Protein AF-A0A960QQR6-F1 (afdb_monomer_lite)

pLDDT: mean 96.39, std 3.45, range [71.5, 98.75]

Secondary structure (DSSP, 8-state):
--HHHHHHHHHHHHTTTS-TTHHHHHHHHHHTS-SEEEEE-S-GGGHHHHHHHHHHTT-EEEE-TTSEEEEESSHHHHHHHHHHHT-SS--HHHHHHHTT--HHHHHHHHHH-GGGHHHHHHHHHTS---GGGGGG-GGGGGGT--S-SS--SSTT-HHHHHHHHHHHHHHHHTTTSGGGHHHHHHHHHHHHHHHT-

Radius of gyration: 16.52 Å; chains: 1; bounding box: 42×26×46 Å

Structure (mmCIF, N/CA/C/O backbone):
data_AF-A0A960QQR6-F1
#
_entry.id   AF-A0A960QQR6-F1
#
loop_
_atom_site.group_PDB
_atom_site.id
_atom_site.type_symbol
_atom_site.label_atom_id
_atom_site.label_alt_id
_atom_site.label_comp_id
_atom_site.label_asym_id
_atom_site.label_entity_id
_atom_site.label_seq_id
_atom_site.pdbx_PDB_ins_code
_atom_site.Cartn_x
_atom_site.Cartn_y
_atom_site.Cartn_z
_atom_site.occupancy
_atom_site.B_iso_or_equiv
_atom_site.auth_seq_id
_atom_site.auth_comp_id
_atom_site.auth_asym_id
_atom_site.auth_atom_id
_atom_site.pdbx_PDB_model_num
ATOM 1 N N . MET A 1 1 ? 15.912 -8.700 11.646 1.00 80.31 1 MET A N 1
ATOM 2 C CA . MET A 1 1 ? 15.949 -7.291 11.192 1.00 80.31 1 MET A CA 1
ATOM 3 C C . MET A 1 1 ? 14.832 -6.509 11.881 1.00 80.31 1 MET A C 1
ATOM 5 O O . MET A 1 1 ? 13.714 -7.013 11.951 1.00 80.31 1 MET A O 1
ATOM 9 N N . ASN A 1 2 ? 15.116 -5.335 12.452 1.00 95.31 2 ASN A N 1
ATOM 10 C CA . ASN A 1 2 ? 14.111 -4.545 13.173 1.00 95.31 2 ASN A CA 1
ATOM 11 C C . ASN A 1 2 ? 13.203 -3.794 12.181 1.00 95.31 2 ASN A C 1
ATOM 13 O O . ASN A 1 2 ? 13.632 -2.828 11.559 1.00 95.31 2 ASN A O 1
ATOM 17 N N . LYS A 1 3 ? 11.941 -4.228 12.056 1.00 97.75 3 LYS A N 1
ATOM 18 C CA . LYS A 1 3 ? 10.943 -3.674 11.118 1.00 97.75 3 LYS A CA 1
ATOM 19 C C . LYS A 1 3 ? 10.742 -2.159 11.269 1.00 97.75 3 LYS A C 1
ATOM 21 O O . LYS A 1 3 ? 10.621 -1.455 10.272 1.00 97.75 3 LYS A O 1
ATOM 26 N N . LEU A 1 4 ? 10.749 -1.647 12.501 1.00 98.19 4 LEU A N 1
ATOM 27 C CA . LEU A 1 4 ? 10.610 -0.214 12.757 1.00 98.19 4 LEU A CA 1
ATOM 28 C C . LEU A 1 4 ? 11.838 0.568 12.279 1.00 98.19 4 LEU A C 1
ATOM 30 O O . LEU A 1 4 ? 11.685 1.666 11.753 1.00 98.19 4 LEU A O 1
ATOM 34 N N . THR A 1 5 ? 13.043 0.017 12.445 1.00 98.31 5 THR A N 1
ATOM 35 C CA . THR A 1 5 ? 14.281 0.648 11.963 1.00 98.31 5 THR A CA 1
ATOM 36 C C . THR A 1 5 ? 14.261 0.812 10.446 1.00 98.31 5 THR A C 1
ATOM 38 O O . THR A 1 5 ? 14.513 1.912 9.964 1.00 98.31 5 THR A O 1
ATOM 41 N N . ILE A 1 6 ? 13.878 -0.240 9.713 1.00 98.00 6 ILE A N 1
ATOM 42 C CA . ILE A 1 6 ? 13.750 -0.201 8.246 1.00 98.00 6 ILE A CA 1
ATOM 43 C C . ILE A 1 6 ? 12.761 0.896 7.831 1.00 98.00 6 ILE A C 1
ATOM 45 O O . ILE A 1 6 ? 13.054 1.714 6.964 1.00 98.00 6 ILE A O 1
ATOM 49 N N . TYR A 1 7 ? 11.597 0.951 8.488 1.00 98.31 7 TYR A N 1
ATOM 50 C CA . TYR A 1 7 ? 10.559 1.924 8.152 1.00 98.31 7 TYR A CA 1
ATOM 51 C C . TYR A 1 7 ? 10.967 3.372 8.472 1.00 98.31 7 TYR A C 1
ATOM 53 O O . TYR A 1 7 ? 10.717 4.275 7.678 1.00 98.31 7 TYR A O 1
ATOM 61 N N . LYS A 1 8 ? 11.645 3.610 9.602 1.00 98.25 8 LYS A N 1
ATOM 62 C CA . LYS A 1 8 ? 12.205 4.931 9.935 1.00 98.25 8 LYS A CA 1
ATOM 63 C C . LYS A 1 8 ? 13.217 5.392 8.892 1.00 98.25 8 LYS A C 1
ATOM 65 O O . LYS A 1 8 ? 13.158 6.539 8.461 1.00 98.25 8 LYS A O 1
ATOM 70 N N . ASN A 1 9 ? 14.109 4.490 8.485 1.00 98.00 9 ASN A N 1
ATOM 71 C CA . ASN A 1 9 ? 15.104 4.758 7.457 1.00 98.00 9 ASN A CA 1
ATOM 72 C C . ASN A 1 9 ? 14.419 5.113 6.120 1.00 98.00 9 ASN A C 1
ATOM 74 O O . ASN A 1 9 ? 14.706 6.178 5.573 1.00 98.00 9 ASN A O 1
ATOM 78 N N . TYR A 1 10 ? 13.414 4.335 5.690 1.00 97.75 10 TYR A N 1
ATOM 79 C CA . TYR A 1 10 ? 12.578 4.659 4.525 1.00 97.75 10 TYR A CA 1
ATOM 80 C C . TYR A 1 10 ? 11.972 6.066 4.610 1.00 97.75 10 TYR A C 1
ATOM 82 O O . TYR A 1 10 ? 12.116 6.849 3.677 1.00 97.75 10 TYR A O 1
ATOM 90 N N . ILE A 1 11 ? 11.333 6.424 5.728 1.00 97.50 11 ILE A N 1
ATOM 91 C CA . ILE A 1 11 ? 10.721 7.752 5.868 1.00 97.50 11 ILE A CA 1
ATOM 92 C C . ILE A 1 11 ? 11.767 8.864 5.774 1.00 97.50 11 ILE A C 1
ATOM 94 O O . ILE A 1 11 ? 11.527 9.856 5.090 1.00 97.50 11 ILE A O 1
ATOM 98 N N . SER A 1 12 ? 12.929 8.687 6.407 1.00 96.88 12 SER A N 1
ATOM 99 C CA . SER A 1 12 ? 13.995 9.693 6.396 1.00 96.88 12 SER A CA 1
ATOM 100 C C . SER A 1 12 ? 14.677 9.869 5.038 1.00 96.88 12 SER A C 1
ATOM 102 O O . SER A 1 12 ? 15.034 10.991 4.697 1.00 96.88 12 SER A O 1
ATOM 104 N N . GLN A 1 13 ? 14.854 8.789 4.270 1.00 95.00 13 GLN A N 1
ATOM 105 C CA . GLN A 1 13 ? 15.614 8.821 3.017 1.00 95.00 13 GLN A CA 1
ATOM 106 C C . GLN A 1 13 ? 14.725 8.933 1.779 1.00 95.00 13 GLN A C 1
ATOM 108 O O . GLN A 1 13 ? 15.089 9.602 0.822 1.00 95.00 13 GLN A O 1
ATOM 113 N N . LEU A 1 14 ? 13.566 8.271 1.779 1.00 94.75 14 LEU A N 1
ATOM 114 C CA . LEU A 1 14 ? 12.728 8.076 0.591 1.00 94.75 14 LEU A CA 1
ATOM 115 C C . LEU A 1 14 ? 11.342 8.711 0.691 1.00 94.75 14 LEU A C 1
ATOM 117 O O . LEU A 1 14 ? 10.703 8.922 -0.340 1.00 94.75 14 LEU A O 1
ATOM 121 N N . GLY A 1 15 ? 10.869 9.047 1.896 1.00 91.25 15 GLY A N 1
ATOM 122 C CA . GLY A 1 15 ? 9.497 9.519 2.117 1.00 91.25 15 GLY A CA 1
ATOM 123 C C . GLY A 1 15 ? 9.104 10.736 1.269 1.00 91.25 15 GLY A C 1
ATOM 124 O O . GLY A 1 15 ? 7.958 10.850 0.838 1.00 91.25 15 GLY A O 1
ATOM 125 N N . LEU A 1 16 ? 10.056 11.624 0.960 1.00 92.00 16 LEU A N 1
ATOM 126 C CA . LEU A 1 16 ? 9.811 12.794 0.107 1.00 92.00 16 LEU A CA 1
ATOM 127 C C . LEU A 1 16 ? 9.767 12.452 -1.392 1.00 92.00 16 LEU A C 1
ATOM 129 O O . LEU A 1 16 ? 9.053 13.120 -2.146 1.00 92.00 16 LEU A O 1
ATOM 133 N N . HIS A 1 17 ? 10.452 11.390 -1.813 1.00 92.88 17 HIS A N 1
ATOM 134 C CA . HIS A 1 17 ? 10.575 10.961 -3.211 1.00 92.88 17 HIS A CA 1
ATOM 135 C C . HIS A 1 17 ? 9.409 10.075 -3.679 1.00 92.88 17 HIS A C 1
ATOM 137 O O . HIS A 1 17 ? 9.147 9.963 -4.881 1.00 92.88 17 HIS A O 1
ATOM 143 N N . MET A 1 18 ? 8.673 9.499 -2.728 1.00 95.56 18 MET A N 1
ATOM 144 C CA . MET A 1 18 ? 7.527 8.622 -2.959 1.00 95.56 18 MET A CA 1
ATOM 145 C C . MET A 1 18 ? 6.188 9.352 -2.760 1.00 95.56 18 MET A C 1
ATOM 147 O O . MET A 1 18 ? 6.108 10.328 -2.002 1.00 95.56 18 MET A O 1
ATOM 151 N N . PRO A 1 19 ? 5.099 8.924 -3.427 1.00 96.31 19 PRO A N 1
ATOM 152 C CA . PRO A 1 19 ? 3.756 9.364 -3.067 1.00 96.31 19 PRO A CA 1
ATOM 153 C C . PRO A 1 19 ? 3.429 8.915 -1.638 1.00 96.31 19 PRO A C 1
ATOM 155 O O . PRO A 1 19 ? 3.852 7.844 -1.210 1.00 96.31 19 PRO A O 1
ATOM 158 N N . LEU A 1 20 ? 2.638 9.704 -0.904 1.00 96.94 20 LEU A N 1
ATOM 159 C CA . LEU A 1 20 ? 2.292 9.386 0.490 1.00 96.94 20 LEU A CA 1
ATOM 160 C C . LEU A 1 20 ? 1.629 8.010 0.630 1.00 96.94 20 LEU A C 1
ATOM 162 O O . LEU A 1 20 ? 1.866 7.308 1.610 1.00 96.94 20 LEU A O 1
ATOM 166 N N . SER A 1 21 ? 0.844 7.596 -0.367 1.00 96.88 21 SER A N 1
ATOM 167 C CA . SER A 1 21 ? 0.212 6.276 -0.398 1.00 96.88 21 SER A CA 1
ATOM 168 C C . SER A 1 21 ? 1.212 5.114 -0.360 1.00 96.88 21 SER A C 1
ATOM 170 O O . SER A 1 21 ? 0.902 4.073 0.218 1.00 96.88 21 SER A O 1
ATOM 172 N N . ALA A 1 22 ? 2.436 5.303 -0.871 1.00 97.44 22 ALA A N 1
ATOM 173 C CA . ALA A 1 22 ? 3.481 4.282 -0.840 1.00 97.44 22 ALA A CA 1
ATOM 174 C C . ALA A 1 22 ? 3.922 3.923 0.585 1.00 97.44 22 ALA A C 1
ATOM 176 O O . ALA A 1 22 ? 4.426 2.824 0.802 1.00 97.44 22 ALA A O 1
ATOM 177 N N . ASN A 1 23 ? 3.704 4.803 1.570 1.00 97.69 23 ASN A N 1
ATOM 178 C CA . ASN A 1 23 ? 4.028 4.515 2.968 1.00 97.69 23 ASN A CA 1
ATOM 179 C C . ASN A 1 23 ? 3.308 3.254 3.458 1.00 97.69 23 ASN A C 1
ATOM 181 O O . ASN A 1 23 ? 3.893 2.448 4.182 1.00 97.69 23 ASN A O 1
ATOM 185 N N . ILE A 1 24 ? 2.064 3.061 3.012 1.00 98.06 24 ILE A N 1
ATOM 186 C CA . ILE A 1 24 ? 1.238 1.910 3.373 1.00 98.06 24 ILE A CA 1
ATOM 187 C C . ILE A 1 24 ? 1.766 0.652 2.680 1.00 98.06 24 ILE A C 1
ATOM 189 O O . ILE A 1 24 ? 1.934 -0.388 3.311 1.00 98.06 24 ILE A O 1
ATOM 193 N N . ASP A 1 25 ? 2.075 0.737 1.388 1.00 98.00 25 ASP A N 1
ATOM 194 C CA . ASP A 1 25 ? 2.646 -0.380 0.635 1.00 98.00 25 ASP A CA 1
ATOM 195 C C . ASP A 1 25 ? 3.980 -0.854 1.236 1.00 98.00 25 ASP A C 1
ATOM 197 O O . ASP A 1 25 ? 4.171 -2.049 1.479 1.00 98.00 25 ASP A O 1
ATOM 201 N N . ILE A 1 26 ? 4.870 0.090 1.555 1.00 98.25 26 ILE A N 1
ATOM 202 C CA . ILE A 1 26 ? 6.191 -0.173 2.130 1.00 98.25 26 ILE A CA 1
ATOM 203 C C . ILE A 1 26 ? 6.082 -0.778 3.526 1.00 98.25 26 ILE A C 1
ATOM 205 O O . ILE A 1 26 ? 6.712 -1.806 3.790 1.00 98.25 26 ILE A O 1
ATOM 209 N N . ILE A 1 27 ? 5.282 -0.192 4.427 1.00 98.50 27 ILE A N 1
ATOM 210 C CA . ILE A 1 27 ? 5.161 -0.732 5.784 1.00 98.50 27 ILE A CA 1
ATOM 211 C C . ILE A 1 27 ? 4.557 -2.138 5.749 1.00 98.50 27 ILE A C 1
ATOM 213 O O . ILE A 1 27 ? 5.091 -3.039 6.391 1.00 98.50 27 ILE A O 1
ATOM 217 N N . LEU A 1 28 ? 3.529 -2.386 4.930 1.00 98.56 28 LEU A N 1
ATOM 218 C CA . LEU A 1 28 ? 2.946 -3.721 4.787 1.00 98.56 28 LEU A CA 1
ATOM 219 C C . LEU A 1 28 ? 3.957 -4.733 4.221 1.00 98.56 28 LEU A C 1
ATOM 221 O O . LEU A 1 28 ? 4.016 -5.867 4.705 1.00 98.56 28 LEU A O 1
ATOM 225 N N . MET A 1 29 ? 4.805 -4.336 3.265 1.00 98.25 29 MET A N 1
ATOM 226 C CA . MET A 1 29 ? 5.883 -5.188 2.748 1.00 98.25 29 MET A CA 1
ATOM 227 C C . MET A 1 29 ? 6.932 -5.513 3.825 1.00 98.25 29 MET A C 1
ATOM 229 O O . MET A 1 29 ? 7.294 -6.682 4.020 1.00 98.25 29 MET A O 1
ATOM 233 N N . ILE A 1 30 ? 7.379 -4.506 4.584 1.00 98.38 30 ILE A N 1
ATOM 234 C CA . ILE A 1 30 ? 8.318 -4.662 5.708 1.00 98.38 30 ILE A CA 1
ATOM 235 C C . ILE A 1 30 ? 7.743 -5.608 6.769 1.00 98.38 30 ILE A C 1
ATOM 237 O O . ILE A 1 30 ? 8.454 -6.472 7.296 1.00 98.38 30 ILE A O 1
ATOM 241 N N . LEU A 1 31 ? 6.443 -5.491 7.062 1.00 98.25 31 LEU A N 1
ATOM 242 C CA . LEU A 1 31 ? 5.755 -6.363 8.009 1.00 98.25 31 LEU A CA 1
ATOM 243 C C . LEU A 1 31 ? 5.599 -7.804 7.503 1.00 98.25 31 LEU A C 1
ATOM 245 O O . LEU A 1 31 ? 5.399 -8.687 8.339 1.00 98.25 31 LEU A O 1
ATOM 249 N N . GLY A 1 32 ? 5.766 -8.052 6.200 1.00 97.69 32 GLY A N 1
ATOM 250 C CA . GLY A 1 32 ? 5.534 -9.353 5.565 1.00 97.69 32 GLY A CA 1
ATOM 251 C C . GLY A 1 32 ? 4.062 -9.609 5.235 1.00 97.69 32 GLY A C 1
ATOM 252 O O . GLY A 1 32 ? 3.682 -10.748 5.002 1.00 97.69 32 GLY A O 1
ATOM 253 N N . LEU A 1 33 ? 3.240 -8.557 5.234 1.00 98.06 33 LEU A N 1
ATOM 254 C CA . LEU A 1 33 ? 1.817 -8.602 4.888 1.00 98.06 33 LEU A CA 1
ATOM 255 C C . LEU A 1 33 ? 1.585 -8.405 3.386 1.00 98.06 33 LEU A C 1
ATOM 257 O O . LEU A 1 33 ? 0.521 -8.749 2.883 1.00 98.06 33 LEU A O 1
ATOM 261 N N . LYS A 1 34 ? 2.588 -7.875 2.676 1.00 97.50 34 LYS A N 1
ATOM 262 C CA . LYS A 1 34 ? 2.654 -7.849 1.213 1.00 97.50 34 LYS A CA 1
ATOM 263 C C . LYS A 1 34 ? 3.977 -8.438 0.729 1.00 97.50 34 LYS A C 1
ATOM 265 O O . LYS A 1 34 ? 5.017 -8.169 1.334 1.00 97.50 34 LYS A O 1
ATOM 270 N N . PRO A 1 35 ? 3.969 -9.225 -0.354 1.00 97.94 35 PRO A N 1
ATOM 271 C CA . PRO A 1 35 ? 5.187 -9.778 -0.930 1.00 97.94 35 PRO A CA 1
ATOM 272 C C . PRO A 1 35 ? 5.933 -8.758 -1.808 1.00 97.94 35 PRO A C 1
ATOM 274 O O . PRO A 1 35 ? 7.148 -8.886 -1.978 1.00 97.94 35 PRO A O 1
ATOM 277 N N . ALA A 1 36 ? 5.222 -7.756 -2.337 1.00 98.31 36 ALA A N 1
ATOM 278 C CA . ALA A 1 36 ? 5.760 -6.753 -3.241 1.00 98.31 36 ALA A CA 1
ATOM 279 C C . ALA A 1 36 ? 4.948 -5.449 -3.236 1.00 98.31 36 ALA A C 1
ATOM 281 O O . ALA A 1 36 ? 3.816 -5.398 -2.743 1.00 98.31 36 ALA A O 1
ATOM 282 N N . ILE A 1 37 ? 5.531 -4.409 -3.829 1.00 97.69 37 ILE A N 1
ATOM 283 C CA . ILE A 1 37 ? 4.898 -3.116 -4.086 1.00 97.69 37 ILE A CA 1
ATOM 284 C C . ILE A 1 37 ? 4.993 -2.779 -5.574 1.00 97.69 37 ILE A C 1
ATOM 286 O O . ILE A 1 37 ? 5.969 -3.127 -6.240 1.00 97.69 37 ILE A O 1
ATOM 290 N N . ARG A 1 38 ? 4.009 -2.016 -6.042 1.00 97.75 38 ARG A N 1
ATOM 291 C CA . ARG A 1 38 ? 4.044 -1.274 -7.299 1.00 97.75 38 ARG A CA 1
ATOM 292 C C . ARG A 1 38 ? 3.646 0.159 -6.984 1.00 97.75 38 ARG A C 1
ATOM 294 O O . ARG A 1 38 ? 2.577 0.376 -6.419 1.00 97.75 38 ARG A O 1
ATOM 301 N N . SER A 1 39 ? 4.490 1.133 -7.303 1.00 97.06 39 SER A N 1
ATOM 302 C CA . SER A 1 39 ? 4.196 2.538 -7.005 1.00 97.06 39 SER A CA 1
ATOM 303 C C . SER A 1 39 ? 4.822 3.460 -8.034 1.00 97.06 39 SER A C 1
ATOM 305 O O . SER A 1 39 ? 5.924 3.199 -8.501 1.00 97.06 39 SER A O 1
ATOM 307 N N . LYS A 1 40 ? 4.137 4.547 -8.384 1.00 95.62 40 LYS A N 1
ATOM 308 C CA . LYS A 1 40 ? 4.690 5.565 -9.277 1.00 95.62 40 LYS A CA 1
ATOM 309 C C . LYS A 1 40 ? 5.568 6.520 -8.479 1.00 95.62 40 LYS A C 1
ATOM 311 O O . LYS A 1 40 ? 5.108 7.061 -7.474 1.00 95.62 40 LYS A O 1
ATOM 316 N N . ILE A 1 41 ? 6.804 6.747 -8.911 1.00 94.62 41 ILE A N 1
ATOM 317 C CA . ILE A 1 41 ? 7.704 7.686 -8.227 1.00 94.62 41 ILE A CA 1
ATOM 318 C C . ILE A 1 41 ? 7.484 9.111 -8.723 1.00 94.62 41 ILE A C 1
ATOM 320 O O . ILE A 1 41 ? 7.060 9.326 -9.857 1.00 94.62 41 ILE A O 1
ATOM 324 N N . LYS A 1 42 ? 7.745 10.106 -7.866 1.00 93.38 42 LYS A N 1
ATOM 325 C CA . LYS A 1 42 ? 7.484 11.514 -8.210 1.00 93.38 42 LYS A CA 1
ATOM 326 C C . LYS A 1 42 ? 8.420 12.040 -9.296 1.00 93.38 42 LYS A C 1
ATOM 328 O O . LYS A 1 42 ? 8.003 12.855 -10.110 1.00 93.38 42 LYS A O 1
ATOM 333 N N . GLN A 1 43 ? 9.682 11.612 -9.265 1.00 94.25 43 GLN A N 1
ATOM 334 C CA . GLN A 1 43 ? 10.715 12.016 -10.217 1.00 94.25 43 GLN A CA 1
ATOM 335 C C . GLN A 1 43 ? 11.600 10.800 -10.533 1.00 94.25 43 GLN A C 1
ATOM 337 O O . GLN A 1 43 ? 12.088 10.180 -9.583 1.00 94.25 43 GLN A O 1
ATOM 342 N N . PRO A 1 44 ? 11.822 10.471 -11.819 1.00 93.44 44 PRO A N 1
ATOM 343 C CA . PRO A 1 44 ? 12.639 9.330 -12.246 1.00 93.44 44 PRO A CA 1
ATOM 344 C C . PRO A 1 44 ? 14.047 9.302 -11.641 1.00 93.44 44 PRO A C 1
ATOM 346 O O . PRO A 1 44 ? 14.521 8.248 -11.220 1.00 93.44 44 PRO A O 1
ATOM 349 N N . ASP A 1 45 ? 14.679 10.471 -11.511 1.00 93.94 45 ASP A N 1
ATOM 350 C CA . ASP A 1 45 ? 16.048 10.618 -10.995 1.00 93.94 45 ASP A CA 1
ATOM 351 C C . ASP A 1 45 ? 16.203 10.131 -9.546 1.00 93.94 45 ASP A C 1
ATOM 353 O O . ASP A 1 45 ? 17.296 9.761 -9.114 1.00 93.94 45 ASP A O 1
ATOM 357 N N . ASN A 1 46 ? 15.098 10.035 -8.799 1.00 93.44 46 ASN A N 1
ATOM 358 C CA . ASN A 1 46 ? 15.115 9.520 -7.434 1.00 93.44 46 ASN A CA 1
ATOM 359 C C . ASN A 1 46 ? 15.263 7.991 -7.360 1.00 93.44 46 ASN A C 1
ATOM 361 O O . ASN A 1 46 ? 15.438 7.447 -6.267 1.00 93.44 46 ASN A O 1
ATOM 365 N N . PHE A 1 47 ? 15.206 7.277 -8.492 1.00 96.12 47 PHE A N 1
ATOM 366 C CA . PHE A 1 47 ? 15.294 5.817 -8.503 1.00 96.12 47 PHE A CA 1
ATOM 367 C C . PHE A 1 47 ? 16.607 5.293 -7.917 1.00 96.12 47 PHE A C 1
ATOM 369 O O . PHE A 1 47 ? 16.593 4.258 -7.253 1.00 96.12 47 PHE A O 1
ATOM 376 N N . LYS A 1 48 ? 17.721 6.021 -8.073 1.00 96.31 48 LYS A N 1
ATOM 377 C CA . LYS A 1 48 ? 19.000 5.627 -7.467 1.00 96.31 48 LYS A CA 1
ATOM 378 C C . LYS A 1 48 ? 18.879 5.468 -5.946 1.00 96.31 48 LYS A C 1
ATOM 380 O O . LYS A 1 48 ? 19.291 4.442 -5.421 1.00 96.31 48 LYS A O 1
ATOM 385 N N . PHE A 1 49 ? 18.252 6.423 -5.255 1.00 95.94 49 PHE A N 1
ATOM 386 C CA . PHE A 1 49 ? 18.058 6.349 -3.800 1.00 95.94 49 PHE A CA 1
ATOM 387 C C . PHE A 1 49 ? 17.188 5.155 -3.402 1.00 95.94 49 PHE A C 1
ATOM 389 O O . PHE A 1 49 ? 17.477 4.461 -2.432 1.00 95.94 49 PHE A O 1
ATOM 396 N N . ILE A 1 50 ? 16.136 4.884 -4.178 1.00 96.19 50 ILE A N 1
ATOM 397 C CA . ILE A 1 50 ? 15.245 3.742 -3.947 1.00 96.19 50 ILE A CA 1
ATOM 398 C C . ILE A 1 50 ? 16.005 2.430 -4.134 1.00 96.19 50 ILE A C 1
ATOM 400 O O . ILE A 1 50 ? 15.839 1.507 -3.338 1.00 96.19 50 ILE A O 1
ATOM 404 N N . LYS A 1 51 ? 16.845 2.343 -5.169 1.00 97.56 51 LYS A N 1
ATOM 405 C CA . LYS A 1 51 ? 17.672 1.171 -5.434 1.00 97.56 51 LYS A CA 1
ATOM 406 C C . LYS A 1 51 ? 18.685 0.938 -4.312 1.00 97.56 51 LYS A C 1
ATOM 408 O O . LYS A 1 51 ? 18.725 -0.170 -3.791 1.00 97.56 51 LYS A O 1
ATOM 413 N N . ASP A 1 52 ? 19.420 1.972 -3.908 1.00 97.56 52 ASP A N 1
ATOM 414 C CA . ASP A 1 52 ? 20.413 1.893 -2.829 1.00 97.56 52 ASP A CA 1
ATOM 415 C C . ASP A 1 52 ? 19.759 1.432 -1.511 1.00 97.56 52 ASP A C 1
ATOM 417 O O . ASP A 1 52 ? 20.256 0.523 -0.848 1.00 97.56 52 ASP A O 1
ATOM 421 N N . TRP A 1 53 ? 18.583 1.979 -1.179 1.00 97.69 53 TRP A N 1
ATOM 422 C CA . TRP A 1 53 ? 17.791 1.544 -0.024 1.00 97.69 53 TRP A CA 1
ATOM 423 C C . TRP A 1 53 ? 17.340 0.082 -0.136 1.00 97.69 53 TRP A C 1
ATOM 425 O O . TRP A 1 53 ? 17.375 -0.667 0.839 1.00 97.69 53 TRP A O 1
ATOM 435 N N . CYS A 1 54 ? 16.907 -0.352 -1.323 1.00 97.81 54 CYS A N 1
ATOM 436 C CA . CYS A 1 54 ? 16.532 -1.747 -1.539 1.00 97.81 54 CYS A CA 1
ATOM 437 C C . CYS A 1 54 ? 17.731 -2.679 -1.337 1.00 97.81 54 CYS A C 1
ATOM 439 O O . CYS A 1 54 ? 17.589 -3.680 -0.639 1.00 97.81 54 CYS A O 1
ATOM 441 N N . ASP A 1 55 ? 18.897 -2.332 -1.883 1.00 97.75 55 ASP A N 1
ATOM 442 C CA . ASP A 1 55 ? 20.123 -3.118 -1.741 1.00 97.75 55 ASP A CA 1
ATOM 443 C C . ASP A 1 55 ? 20.539 -3.228 -0.256 1.00 97.75 55 ASP A C 1
ATOM 445 O O . ASP A 1 55 ? 20.804 -4.335 0.221 1.00 97.75 55 ASP A O 1
ATOM 449 N N . GLU A 1 56 ? 20.498 -2.121 0.505 1.00 97.56 56 GLU A N 1
ATOM 450 C CA . GLU A 1 56 ? 20.793 -2.086 1.953 1.00 97.56 56 GLU A CA 1
ATOM 451 C C . GLU A 1 56 ? 19.918 -3.070 2.748 1.00 97.56 56 GLU A C 1
ATOM 453 O O . GLU A 1 56 ? 20.396 -3.784 3.633 1.00 97.56 56 GLU A O 1
ATOM 458 N N . TRP A 1 57 ? 18.628 -3.148 2.411 1.00 97.31 57 TRP A N 1
ATOM 459 C CA . TRP A 1 57 ? 17.648 -3.968 3.127 1.00 97.31 57 TRP A CA 1
ATOM 460 C C . TRP A 1 57 ? 17.348 -5.313 2.453 1.00 97.31 57 TRP A C 1
ATOM 462 O O . TRP A 1 57 ? 16.404 -6.004 2.850 1.00 97.31 57 TRP A O 1
ATOM 472 N N . SER A 1 58 ? 18.175 -5.722 1.482 1.00 96.69 58 SER A N 1
ATOM 473 C CA . SER A 1 58 ? 18.049 -6.991 0.748 1.00 96.69 58 SER A CA 1
ATOM 474 C C . SER A 1 58 ? 16.697 -7.166 0.037 1.00 96.69 58 SER A C 1
ATOM 476 O O . SER A 1 58 ? 16.131 -8.261 -0.013 1.00 96.69 58 SER A O 1
ATOM 478 N N . PHE A 1 59 ? 16.164 -6.078 -0.512 1.00 98.00 59 PHE A N 1
ATOM 479 C CA . PHE A 1 59 ? 15.054 -6.087 -1.456 1.00 98.00 59 PHE A CA 1
ATOM 480 C C . PHE A 1 59 ? 15.576 -6.027 -2.893 1.00 98.00 59 PHE A C 1
ATOM 482 O O . PHE A 1 59 ? 16.653 -5.514 -3.173 1.00 98.00 59 PHE A O 1
ATOM 489 N N . SER A 1 60 ? 14.788 -6.539 -3.830 1.00 98.44 60 SER A N 1
ATOM 490 C CA . SER A 1 60 ? 15.015 -6.362 -5.263 1.00 98.44 60 SER A CA 1
ATOM 491 C C . SER A 1 60 ? 14.111 -5.257 -5.781 1.00 98.44 60 SER A C 1
ATOM 493 O O . SER A 1 60 ? 12.941 -5.203 -5.396 1.00 98.44 60 SER A O 1
ATOM 495 N N . SER A 1 61 ? 14.630 -4.412 -6.670 1.00 98.38 61 SER A N 1
ATOM 496 C CA . SER A 1 61 ? 13.870 -3.317 -7.267 1.00 98.38 61 SER A CA 1
ATOM 497 C C . SER A 1 61 ? 14.101 -3.168 -8.768 1.00 98.38 61 SER A C 1
ATOM 499 O O . SER A 1 61 ? 15.134 -3.568 -9.305 1.00 98.38 61 SER A O 1
ATOM 501 N N . TYR A 1 62 ? 13.109 -2.597 -9.446 1.00 98.38 62 TYR A N 1
ATOM 502 C CA . TYR A 1 62 ? 13.151 -2.222 -10.857 1.00 98.38 62 TYR A CA 1
ATOM 503 C C . TYR A 1 62 ? 12.281 -0.986 -11.081 1.00 98.38 62 TYR A C 1
ATOM 505 O O . TYR A 1 62 ? 11.281 -0.818 -10.385 1.00 98.38 62 TYR A O 1
ATOM 513 N N . MET A 1 63 ? 12.644 -0.154 -12.055 1.00 97.94 63 MET A N 1
ATOM 514 C CA . MET A 1 63 ? 11.816 0.945 -12.543 1.00 97.94 63 MET A CA 1
ATOM 515 C C . MET A 1 63 ? 11.541 0.743 -14.029 1.00 97.94 63 MET A C 1
ATOM 517 O O . MET A 1 63 ? 12.475 0.509 -14.796 1.00 97.94 63 MET A O 1
ATOM 521 N N . ASP A 1 64 ? 10.274 0.841 -14.426 1.00 96.81 64 ASP A N 1
ATOM 522 C CA . ASP A 1 64 ? 9.896 0.805 -15.836 1.00 96.81 64 ASP A CA 1
ATOM 523 C C . ASP A 1 64 ? 10.000 2.181 -16.513 1.00 96.81 64 ASP A C 1
ATOM 525 O O . ASP A 1 64 ? 10.311 3.207 -15.903 1.00 96.81 64 ASP A O 1
ATOM 529 N N . LYS A 1 65 ? 9.727 2.198 -17.819 1.00 95.81 65 LYS A N 1
ATOM 530 C CA . LYS A 1 65 ? 9.747 3.411 -18.647 1.00 95.81 65 LYS A CA 1
ATOM 531 C C . LYS A 1 65 ? 8.707 4.463 -18.231 1.00 95.81 65 LYS A C 1
ATOM 533 O O . LYS A 1 65 ? 8.885 5.635 -18.543 1.00 95.81 65 LYS A O 1
ATOM 538 N N . ASP A 1 66 ? 7.650 4.056 -17.529 1.00 95.50 66 ASP A N 1
ATOM 539 C CA . ASP A 1 66 ? 6.535 4.908 -17.103 1.00 95.50 66 ASP A CA 1
ATOM 540 C C . ASP A 1 66 ? 6.714 5.395 -15.650 1.00 95.50 66 ASP A C 1
ATOM 542 O O . ASP A 1 66 ? 5.814 5.999 -15.052 1.00 95.50 66 ASP A O 1
ATOM 546 N N . SER A 1 67 ? 7.922 5.196 -15.102 1.00 96.31 67 SER A N 1
ATOM 547 C CA . SER A 1 67 ? 8.333 5.588 -13.750 1.00 96.31 67 SER A CA 1
ATOM 548 C C . SER A 1 67 ? 7.553 4.881 -12.640 1.00 96.31 67 SER A C 1
ATOM 550 O O . SER A 1 67 ? 7.403 5.417 -11.536 1.00 96.31 67 SER A O 1
ATOM 552 N N . TYR A 1 68 ? 7.052 3.673 -12.903 1.00 97.44 68 TYR A N 1
ATOM 553 C CA . TYR A 1 68 ? 6.625 2.782 -11.834 1.00 97.44 68 TYR A CA 1
ATOM 554 C C . TYR A 1 68 ? 7.823 2.012 -11.309 1.00 97.44 68 TYR A C 1
ATOM 556 O O . TYR A 1 68 ? 8.602 1.434 -12.066 1.00 97.44 68 TYR A O 1
ATOM 564 N N . ILE A 1 69 ? 7.947 1.988 -9.987 1.00 97.94 69 ILE A N 1
ATOM 565 C CA . ILE A 1 69 ? 8.852 1.090 -9.294 1.00 97.94 69 ILE A CA 1
ATOM 566 C C . ILE A 1 69 ? 8.128 -0.179 -8.874 1.00 97.94 69 ILE A C 1
ATOM 568 O O . ILE A 1 69 ? 6.970 -0.159 -8.443 1.00 97.94 69 ILE A 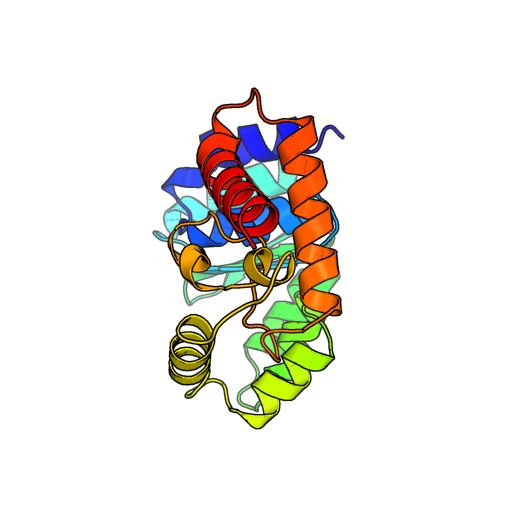O 1
ATOM 572 N N . TYR A 1 70 ? 8.877 -1.267 -8.921 1.00 98.50 70 TYR A N 1
ATOM 573 C CA . TYR A 1 70 ? 8.503 -2.576 -8.425 1.00 98.50 70 TYR A CA 1
ATOM 574 C C . TYR A 1 70 ? 9.535 -2.948 -7.375 1.00 98.50 70 TYR A C 1
ATOM 576 O O . TYR A 1 70 ? 10.729 -2.923 -7.669 1.00 98.50 70 TYR A O 1
ATOM 584 N N . VAL A 1 71 ? 9.099 -3.270 -6.159 1.00 98.50 71 VAL A N 1
ATOM 585 C CA . VAL A 1 71 ? 9.997 -3.731 -5.089 1.00 98.50 71 VAL A CA 1
ATOM 586 C C . VAL A 1 71 ? 9.444 -5.014 -4.503 1.00 98.50 71 VAL A C 1
ATOM 588 O O . VAL A 1 71 ? 8.247 -5.106 -4.239 1.00 98.50 71 VAL A O 1
ATOM 591 N N . ALA A 1 72 ? 10.303 -6.007 -4.301 1.00 98.44 72 ALA A N 1
ATOM 592 C CA . ALA A 1 72 ? 9.937 -7.276 -3.688 1.00 98.44 72 ALA A CA 1
ATOM 593 C C . ALA A 1 72 ? 11.112 -7.881 -2.914 1.00 98.44 72 ALA A C 1
ATOM 595 O O . ALA A 1 72 ? 12.250 -7.432 -3.012 1.00 98.44 72 ALA A O 1
ATOM 596 N N . ARG A 1 73 ? 10.859 -8.962 -2.170 1.00 94.75 73 ARG A N 1
ATOM 597 C CA . ARG A 1 73 ? 11.913 -9.697 -1.442 1.00 94.75 73 ARG A CA 1
ATOM 598 C C . ARG A 1 73 ? 12.872 -10.483 -2.337 1.00 94.75 73 ARG A C 1
ATOM 600 O O . ARG A 1 73 ? 13.891 -10.954 -1.851 1.00 94.75 73 ARG A O 1
ATOM 607 N N . ASN A 1 74 ? 12.529 -10.694 -3.603 1.00 96.38 74 ASN A N 1
ATOM 608 C CA . ASN A 1 74 ? 13.383 -11.399 -4.548 1.00 96.38 74 ASN A CA 1
ATOM 609 C C . ASN A 1 74 ? 13.158 -10.900 -5.979 1.00 96.38 74 ASN A C 1
ATOM 611 O O . ASN A 1 74 ? 12.071 -10.436 -6.332 1.00 96.38 74 ASN A O 1
ATOM 615 N N . ALA A 1 75 ? 14.190 -11.047 -6.808 1.00 98.12 75 ALA A N 1
ATOM 616 C CA . ALA A 1 75 ? 14.191 -10.571 -8.186 1.00 98.12 75 ALA A CA 1
ATOM 617 C C . ALA A 1 75 ? 13.196 -11.326 -9.083 1.00 98.12 75 ALA A C 1
ATOM 619 O O . ALA A 1 75 ? 12.655 -10.744 -10.021 1.00 98.12 75 ALA A O 1
ATOM 620 N N . SER A 1 76 ? 12.906 -12.598 -8.780 1.00 98.31 76 SER A N 1
ATOM 621 C CA . SER A 1 76 ? 11.929 -13.387 -9.542 1.00 98.31 76 SER A CA 1
ATOM 622 C C . SER A 1 76 ? 10.529 -12.776 -9.466 1.00 98.31 76 SER A C 1
ATOM 624 O O . SER A 1 76 ? 9.845 -12.697 -10.482 1.00 98.31 76 SER A O 1
ATOM 626 N N . LEU A 1 77 ? 10.097 -12.318 -8.288 1.00 98.06 77 LEU A N 1
ATOM 627 C CA . LEU A 1 77 ? 8.785 -11.692 -8.121 1.00 98.06 77 LEU A CA 1
ATOM 628 C C . LEU A 1 77 ? 8.719 -10.318 -8.799 1.00 98.06 77 LEU A C 1
ATOM 630 O O . LEU A 1 77 ? 7.709 -10.000 -9.418 1.00 98.06 77 LEU A O 1
ATOM 634 N N . VAL A 1 78 ? 9.801 -9.533 -8.748 1.00 98.38 78 VAL A N 1
ATOM 635 C CA . VAL A 1 78 ? 9.900 -8.277 -9.514 1.00 98.38 78 VAL A CA 1
ATOM 636 C C . VAL A 1 78 ? 9.712 -8.548 -11.008 1.00 98.38 78 VAL A C 1
ATOM 638 O O . VAL A 1 78 ? 8.884 -7.903 -11.645 1.00 98.38 78 VAL A O 1
ATOM 641 N N . LYS A 1 79 ? 10.410 -9.551 -11.552 1.00 98.06 79 LYS A N 1
ATOM 642 C CA . LYS A 1 79 ? 10.293 -9.946 -12.961 1.00 98.06 79 LYS A CA 1
ATOM 643 C C . LYS A 1 79 ? 8.860 -10.346 -13.331 1.00 98.06 79 LYS A C 1
ATOM 645 O O . LYS A 1 79 ? 8.331 -9.833 -14.310 1.00 98.06 79 LYS A O 1
ATOM 650 N N . GLN A 1 80 ? 8.219 -11.189 -12.518 1.00 97.88 80 GLN A N 1
ATOM 651 C CA . GLN A 1 80 ? 6.830 -11.612 -12.741 1.00 97.88 80 GLN A CA 1
ATOM 652 C C . GLN A 1 80 ? 5.847 -10.434 -12.726 1.00 97.88 80 GLN A C 1
ATOM 654 O O . GLN A 1 80 ? 4.922 -10.403 -13.534 1.00 97.88 80 GLN A O 1
ATOM 659 N N . LEU A 1 81 ? 6.042 -9.463 -11.827 1.00 97.56 81 LEU A N 1
ATOM 660 C CA . LEU A 1 81 ? 5.201 -8.266 -11.766 1.00 97.56 81 LEU A CA 1
ATOM 661 C C . LEU A 1 81 ? 5.325 -7.418 -13.029 1.00 97.56 81 LEU A C 1
ATOM 663 O O . LEU A 1 81 ? 4.301 -7.013 -13.562 1.00 97.56 81 LEU A O 1
ATOM 667 N N . ILE A 1 82 ? 6.545 -7.186 -13.516 1.00 96.56 82 ILE A N 1
ATOM 668 C CA . ILE A 1 82 ? 6.792 -6.394 -14.731 1.00 96.56 82 ILE A CA 1
ATOM 669 C C . ILE A 1 82 ? 6.191 -7.087 -15.955 1.00 96.56 82 ILE A C 1
ATOM 671 O O . ILE A 1 82 ? 5.485 -6.463 -16.743 1.00 96.56 82 ILE A O 1
ATOM 675 N N . GLU A 1 83 ? 6.461 -8.386 -16.113 1.00 96.19 83 GLU A N 1
ATOM 676 C CA . GLU A 1 83 ? 5.943 -9.176 -17.232 1.00 96.19 83 GLU A CA 1
ATOM 677 C C . GLU A 1 83 ? 4.421 -9.140 -17.273 1.00 96.19 83 GLU A C 1
ATOM 679 O O . GLU A 1 83 ? 3.840 -8.916 -18.332 1.00 96.19 83 GLU A O 1
ATOM 684 N N . LEU A 1 84 ? 3.781 -9.324 -16.115 1.00 96.00 84 LEU A N 1
ATOM 685 C CA . LEU A 1 84 ? 2.336 -9.273 -16.010 1.00 96.00 84 LEU A CA 1
ATOM 686 C C . LEU A 1 84 ? 1.812 -7.860 -16.263 1.00 96.00 84 LEU A C 1
ATOM 688 O O . LEU A 1 84 ? 0.854 -7.717 -17.018 1.00 96.00 84 LEU A O 1
ATOM 692 N N . ASP A 1 85 ? 2.422 -6.831 -15.668 1.00 94.88 85 ASP A N 1
ATOM 693 C CA . ASP A 1 85 ? 1.928 -5.457 -15.757 1.00 94.88 85 ASP A CA 1
ATOM 694 C C . ASP A 1 85 ? 2.043 -4.853 -17.164 1.00 94.88 85 ASP A C 1
ATOM 696 O O . ASP A 1 85 ? 1.285 -3.963 -17.529 1.00 94.88 85 ASP A O 1
ATOM 700 N N . HIS A 1 86 ? 2.932 -5.370 -18.007 1.00 93.38 86 HIS A N 1
ATOM 701 C CA . HIS A 1 86 ? 3.051 -4.921 -19.394 1.00 93.38 86 HIS A CA 1
ATOM 702 C C . HIS A 1 86 ? 2.149 -5.684 -20.382 1.00 93.38 86 HIS A C 1
ATOM 704 O O . HIS A 1 86 ? 2.165 -5.381 -21.577 1.00 93.38 86 HIS A O 1
AT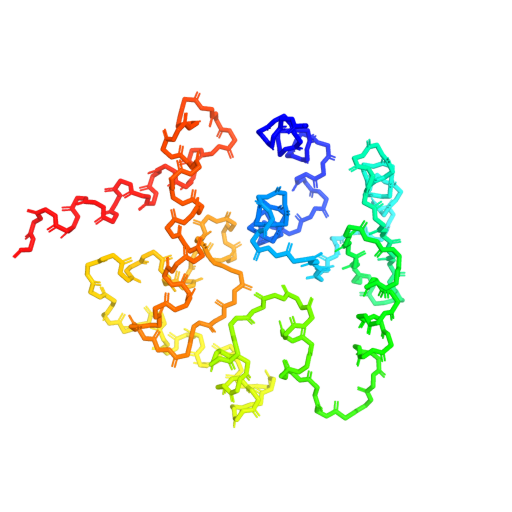OM 710 N N . LEU A 1 87 ? 1.346 -6.658 -19.933 1.00 93.25 87 LEU A N 1
ATOM 711 C CA . LEU A 1 87 ? 0.417 -7.358 -20.824 1.00 93.25 87 LEU A CA 1
ATOM 712 C C . LEU A 1 87 ? -0.755 -6.456 -21.226 1.00 93.25 87 LEU A C 1
ATOM 714 O O . LEU A 1 87 ? -1.408 -5.866 -20.374 1.00 93.25 87 LEU A O 1
ATOM 718 N N . ALA A 1 88 ? -1.111 -6.443 -22.510 1.00 85.81 88 ALA A N 1
ATOM 719 C CA . ALA A 1 88 ? -2.244 -5.659 -23.020 1.00 85.81 88 ALA A CA 1
ATOM 720 C C . ALA A 1 88 ? -3.632 -6.154 -22.549 1.00 85.81 88 ALA A C 1
ATOM 722 O O . ALA A 1 88 ? -4.628 -5.458 -22.720 1.00 85.81 88 ALA A O 1
ATOM 723 N N . GLN A 1 89 ? -3.716 -7.362 -21.985 1.00 88.56 89 GLN A N 1
ATOM 724 C CA . GLN A 1 89 ? -4.970 -7.977 -21.534 1.00 88.56 89 GLN A CA 1
ATOM 725 C C . GLN A 1 89 ? -5.332 -7.605 -20.087 1.00 88.56 89 GLN A C 1
ATOM 727 O O . GLN A 1 89 ? -4.459 -7.244 -19.295 1.00 88.56 89 GLN A O 1
ATOM 732 N N . LYS A 1 90 ? -6.610 -7.797 -19.725 1.00 85.31 90 LYS A N 1
ATOM 733 C CA . LYS A 1 90 ? -7.094 -7.703 -18.337 1.00 85.31 90 LYS A CA 1
ATOM 734 C C . LYS A 1 90 ? -6.296 -8.640 -17.426 1.00 85.31 90 LYS A C 1
ATOM 736 O O . LYS A 1 90 ? -6.106 -9.818 -17.741 1.00 85.31 90 LYS A O 1
ATOM 741 N N . ARG A 1 91 ? -5.795 -8.095 -16.321 1.00 91.38 91 ARG A N 1
ATOM 742 C CA . ARG A 1 91 ? -4.774 -8.709 -15.452 1.00 91.38 91 ARG A CA 1
ATOM 743 C C . ARG A 1 91 ? -4.911 -8.326 -13.981 1.00 91.38 91 ARG A C 1
ATOM 745 O O . ARG A 1 91 ? -4.058 -8.686 -13.173 1.00 91.38 91 ARG A O 1
ATOM 752 N N . GLU A 1 92 ? -5.945 -7.574 -13.631 1.00 91.69 92 GLU A N 1
ATOM 753 C CA . GLU A 1 92 ? -6.136 -6.934 -12.334 1.00 91.69 92 GLU A CA 1
ATOM 754 C C . GLU A 1 92 ? -6.211 -7.965 -11.200 1.00 91.69 92 GLU A C 1
ATOM 756 O O . GLU A 1 92 ? -5.703 -7.731 -10.102 1.00 91.69 92 GLU A O 1
ATOM 761 N N . ASP A 1 93 ? -6.790 -9.139 -11.470 1.00 94.31 93 ASP A N 1
ATOM 762 C CA . ASP A 1 93 ? -6.855 -10.240 -10.514 1.00 94.31 93 ASP A CA 1
ATOM 763 C C . ASP A 1 93 ? -5.465 -10.799 -10.190 1.00 94.31 93 ASP A C 1
ATOM 765 O O . ASP A 1 93 ? -5.075 -10.867 -9.022 1.00 94.31 93 ASP A O 1
ATOM 769 N N . LYS A 1 94 ? -4.710 -11.183 -11.223 1.00 96.38 94 LYS A N 1
ATOM 770 C CA . LYS A 1 94 ? -3.379 -11.781 -11.115 1.00 96.38 94 LYS A CA 1
ATOM 771 C C . LYS A 1 94 ? -2.380 -10.780 -10.560 1.00 96.38 94 LYS A C 1
ATOM 773 O O . LYS A 1 94 ? -1.613 -11.132 -9.667 1.00 96.38 94 LYS A O 1
ATOM 778 N N . LEU A 1 95 ? -2.432 -9.534 -11.028 1.00 96.50 95 LEU A N 1
ATOM 779 C CA . LEU A 1 95 ? -1.555 -8.470 -10.561 1.00 96.50 95 LEU A CA 1
ATOM 780 C C . LEU A 1 95 ? -1.830 -8.181 -9.088 1.00 96.50 95 LEU A C 1
ATOM 782 O O . LEU A 1 95 ? -0.902 -8.156 -8.283 1.00 96.50 95 LEU A O 1
ATOM 786 N N . GLY A 1 96 ? -3.106 -8.074 -8.708 1.00 97.38 96 GLY A N 1
ATOM 787 C CA . GLY A 1 96 ? -3.488 -7.910 -7.314 1.00 97.38 96 GLY A CA 1
ATOM 788 C C . GLY A 1 96 ? -3.014 -9.059 -6.424 1.00 97.38 96 GLY A C 1
ATOM 789 O O . GLY A 1 96 ? -2.493 -8.820 -5.336 1.00 97.38 96 GLY A O 1
ATOM 790 N N . MET A 1 97 ? -3.123 -10.306 -6.892 1.00 97.94 97 MET A N 1
ATOM 791 C CA . MET A 1 97 ? -2.619 -11.471 -6.156 1.00 97.94 97 MET A CA 1
ATOM 792 C C . MET A 1 97 ? -1.093 -11.439 -5.986 1.00 97.94 97 MET A C 1
ATOM 794 O O . MET A 1 97 ? -0.614 -11.692 -4.881 1.00 97.94 97 MET A O 1
ATOM 798 N N . LEU A 1 98 ? -0.329 -11.075 -7.025 1.00 97.81 98 LEU A N 1
ATOM 799 C CA . LEU A 1 98 ? 1.132 -10.925 -6.926 1.00 97.81 98 LEU A CA 1
ATOM 800 C C . LEU A 1 98 ? 1.548 -9.791 -5.981 1.00 97.81 98 LEU A C 1
ATOM 802 O O . LEU A 1 98 ? 2.587 -9.888 -5.334 1.00 97.81 98 LEU A O 1
ATOM 806 N N . LEU A 1 99 ? 0.730 -8.742 -5.857 1.00 97.88 99 LEU A N 1
ATOM 807 C CA . LEU A 1 99 ? 0.919 -7.663 -4.882 1.00 97.88 99 LEU A CA 1
ATOM 808 C C . LEU A 1 99 ? 0.478 -8.051 -3.459 1.00 97.88 99 LEU A C 1
ATOM 810 O O . LEU A 1 99 ? 0.686 -7.280 -2.524 1.00 97.88 99 LEU A O 1
ATOM 814 N N . GLY A 1 100 ? -0.100 -9.240 -3.264 1.00 97.94 100 GLY A N 1
ATOM 815 C CA . GLY A 1 100 ? -0.559 -9.740 -1.965 1.00 97.94 100 GLY A CA 1
ATOM 816 C C . GLY A 1 100 ? -1.943 -9.253 -1.543 1.00 97.94 100 GLY A C 1
ATOM 817 O O . GLY A 1 100 ? -2.265 -9.285 -0.356 1.00 97.94 100 GLY A O 1
ATOM 818 N N . TYR A 1 101 ? -2.773 -8.787 -2.477 1.00 98.44 101 TYR A N 1
ATOM 819 C CA . TYR A 1 101 ? -4.158 -8.442 -2.171 1.00 98.44 101 TYR A CA 1
ATOM 820 C C . TYR A 1 101 ? -5.007 -9.700 -1.930 1.00 98.44 101 TYR A C 1
ATOM 822 O O . TYR A 1 101 ? -4.782 -10.737 -2.562 1.00 98.44 101 TYR A O 1
ATOM 830 N N . PRO A 1 102 ? -6.022 -9.635 -1.045 1.00 98.56 102 PRO A N 1
ATOM 831 C CA . PRO A 1 102 ? -6.920 -10.760 -0.823 1.00 98.56 102 PRO A CA 1
ATOM 832 C C . PRO A 1 102 ? -7.621 -11.203 -2.107 1.00 98.56 102 PRO A C 1
ATOM 834 O O . PRO A 1 102 ? -8.164 -10.377 -2.841 1.00 98.56 102 PRO A O 1
ATOM 837 N N . SER A 1 103 ? -7.714 -12.516 -2.330 1.00 98.38 103 SER A N 1
ATOM 838 C CA . SER A 1 103 ? -8.333 -13.083 -3.538 1.00 98.38 103 SER A CA 1
ATOM 839 C C . SER A 1 103 ? -9.778 -12.615 -3.758 1.00 98.38 103 SER A C 1
ATOM 841 O O . SER A 1 103 ? -10.194 -12.405 -4.896 1.00 98.38 103 SER A O 1
ATOM 843 N N . CYS A 1 104 ? -10.547 -12.392 -2.686 1.00 98.62 104 CYS A N 1
ATOM 844 C CA . CYS A 1 104 ? -11.900 -11.839 -2.770 1.00 98.62 104 CYS A CA 1
ATOM 845 C C . CYS A 1 104 ? -11.917 -10.383 -3.270 1.00 98.62 104 CYS A C 1
ATOM 847 O O . CYS A 1 104 ? -12.805 -10.017 -4.040 1.00 98.62 104 CYS A O 1
ATOM 849 N N . CYS A 1 105 ? -10.930 -9.570 -2.882 1.00 98.62 105 CYS A N 1
ATOM 850 C CA . CYS A 1 105 ? -10.738 -8.208 -3.379 1.00 98.62 105 CYS A CA 1
ATOM 851 C C . CYS A 1 105 ? -10.308 -8.230 -4.846 1.00 98.62 105 CYS A C 1
ATOM 853 O O . CYS A 1 105 ? -10.949 -7.572 -5.658 1.00 98.62 105 CYS A O 1
ATOM 855 N N . CYS A 1 106 ? -9.330 -9.064 -5.210 1.00 98.31 106 CYS A N 1
ATOM 856 C CA . CYS A 1 106 ? -8.884 -9.229 -6.597 1.00 98.31 106 CYS A CA 1
ATOM 857 C C . CYS A 1 106 ? -10.039 -9.609 -7.533 1.00 98.31 106 CYS A C 1
ATOM 859 O O . CYS A 1 106 ? -10.263 -8.948 -8.541 1.00 98.31 106 CYS A O 1
ATOM 861 N N . LYS A 1 107 ? -10.841 -10.617 -7.161 1.00 98.06 107 LYS A N 1
ATOM 862 C CA . LYS A 1 107 ? -12.025 -11.037 -7.933 1.00 98.06 107 LYS A CA 1
ATOM 863 C C . LYS A 1 107 ? -13.055 -9.918 -8.075 1.00 98.06 107 LYS A C 1
ATOM 865 O O . LYS A 1 107 ? -13.678 -9.779 -9.125 1.00 98.06 107 LYS A O 1
ATOM 870 N N . LYS A 1 108 ? -13.258 -9.129 -7.015 1.00 98.00 108 LYS A N 1
ATOM 871 C CA . LYS A 1 108 ? -14.186 -7.995 -7.042 1.00 98.00 108 LYS A CA 1
ATOM 872 C C . LYS A 1 108 ? -13.704 -6.920 -8.013 1.00 98.00 108 LYS A C 1
ATOM 874 O O . LYS A 1 108 ? -14.511 -6.472 -8.818 1.00 98.00 108 LYS A O 1
ATOM 879 N N . ILE A 1 109 ? -12.422 -6.563 -7.963 1.00 97.50 109 ILE A N 1
ATOM 880 C CA . ILE A 1 109 ? -11.817 -5.576 -8.862 1.00 97.50 109 ILE A CA 1
ATOM 881 C C . ILE A 1 109 ? -11.833 -6.058 -10.312 1.00 97.50 109 ILE A C 1
ATOM 883 O O . ILE A 1 109 ? -12.303 -5.326 -11.171 1.00 97.50 109 ILE A O 1
ATOM 887 N N . ALA A 1 110 ? -11.463 -7.309 -10.583 1.00 96.50 110 ALA A N 1
ATOM 888 C CA . ALA A 1 110 ? -11.519 -7.863 -11.936 1.00 96.50 110 ALA A CA 1
ATOM 889 C C . ALA A 1 110 ? -12.939 -7.873 -12.532 1.00 96.50 110 ALA A C 1
ATOM 891 O O . ALA A 1 110 ? -13.112 -7.684 -13.732 1.00 96.50 110 ALA A O 1
ATOM 892 N N . LYS A 1 111 ? -13.976 -8.051 -11.697 1.00 97.00 111 LYS A N 1
ATOM 893 C CA . LYS A 1 111 ? -15.377 -7.920 -12.129 1.00 97.00 111 LYS A CA 1
ATOM 894 C C . LYS A 1 111 ? -15.775 -6.467 -12.416 1.00 97.00 111 LYS A C 1
ATOM 896 O O . LYS A 1 111 ? -16.647 -6.243 -13.249 1.00 97.00 111 LYS A O 1
ATOM 901 N N . ILE A 1 112 ? -15.212 -5.511 -11.680 1.00 96.12 112 ILE A N 1
ATOM 902 C CA . ILE A 1 112 ? -15.498 -4.080 -11.832 1.00 96.12 112 ILE A CA 1
ATOM 903 C C . ILE A 1 112 ? -14.783 -3.505 -13.063 1.00 96.12 112 ILE A C 1
ATOM 905 O O . ILE A 1 112 ? -15.397 -2.717 -13.769 1.00 96.12 112 ILE A O 1
ATOM 909 N N . GLY A 1 113 ? -13.547 -3.933 -13.334 1.00 94.94 113 GLY A N 1
ATOM 910 C CA . GLY A 1 113 ? -12.659 -3.342 -14.342 1.00 94.94 113 GLY A CA 1
ATOM 911 C C . GLY A 1 113 ? -11.800 -2.215 -13.763 1.00 94.94 113 GLY A C 1
ATOM 912 O O . GLY A 1 113 ? -12.257 -1.468 -12.892 1.00 94.94 113 GLY A O 1
ATOM 913 N N . GLU A 1 114 ? -10.546 -2.110 -14.215 1.00 91.88 114 GLU A N 1
ATOM 914 C CA . GLU A 1 114 ? -9.589 -1.084 -13.774 1.00 91.88 114 GLU A CA 1
ATOM 915 C C . GLU A 1 114 ? -10.144 0.344 -13.905 1.00 91.88 114 GLU A C 1
ATOM 917 O O . GLU A 1 114 ? -10.039 1.148 -12.977 1.00 91.88 114 GLU A O 1
ATOM 922 N N . GLU A 1 115 ? -10.843 0.625 -15.004 1.00 95.00 115 GLU A N 1
ATOM 923 C CA . GLU A 1 115 ? -11.447 1.916 -15.343 1.00 95.00 115 GLU A CA 1
ATOM 924 C C . GLU A 1 115 ? -12.541 2.382 -14.362 1.00 95.00 115 GLU A C 1
ATOM 926 O O . GLU A 1 115 ? -12.979 3.534 -14.392 1.00 95.00 115 GLU A O 1
ATOM 931 N N . HIS A 1 116 ? -13.009 1.490 -13.488 1.00 97.19 116 HIS A N 1
ATOM 932 C CA . HIS A 1 116 ? -14.101 1.742 -12.551 1.00 97.19 116 HIS A CA 1
ATOM 933 C C . HIS A 1 116 ? -13.685 1.594 -11.079 1.00 97.19 116 HIS A C 1
ATOM 935 O O . HIS A 1 116 ? -14.532 1.747 -10.190 1.00 97.19 116 HIS A O 1
ATOM 941 N N . ILE A 1 117 ? -12.401 1.335 -10.793 1.00 95.69 117 ILE A N 1
ATOM 942 C CA . ILE A 1 117 ? -11.894 1.166 -9.421 1.00 95.69 1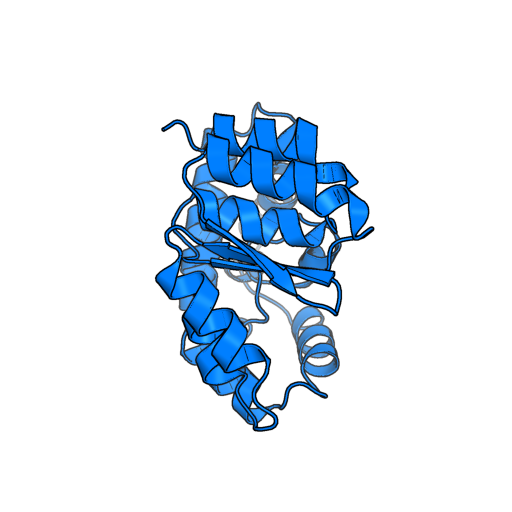17 ILE A CA 1
ATOM 943 C C . ILE A 1 117 ? -12.116 2.431 -8.592 1.00 95.69 117 ILE A C 1
ATOM 945 O O . ILE A 1 117 ? -12.654 2.333 -7.490 1.00 95.69 117 ILE A O 1
ATOM 949 N N . ASP A 1 118 ? -11.774 3.604 -9.126 1.00 96.50 118 ASP A N 1
ATOM 950 C CA . ASP A 1 118 ? -11.900 4.881 -8.413 1.00 96.50 118 ASP A CA 1
ATOM 951 C C . ASP A 1 118 ? -13.358 5.175 -8.029 1.00 96.50 118 ASP A C 1
ATOM 953 O O . ASP A 1 118 ? -13.655 5.525 -6.886 1.00 96.50 118 ASP A O 1
ATOM 957 N N . ASN A 1 119 ? -14.299 4.957 -8.953 1.00 98.00 119 ASN A N 1
ATOM 958 C CA . ASN A 1 119 ? -15.729 5.127 -8.682 1.00 98.00 119 ASN A CA 1
ATOM 959 C C . ASN A 1 119 ? -16.216 4.133 -7.621 1.00 98.00 119 ASN A C 1
ATOM 961 O O . ASN A 1 119 ? -17.025 4.470 -6.752 1.00 98.00 119 ASN A O 1
ATOM 965 N N . TYR A 1 120 ? -15.738 2.891 -7.674 1.00 98.12 120 TYR A N 1
ATOM 966 C CA . TYR A 1 120 ? -16.071 1.889 -6.671 1.00 98.12 120 TYR A CA 1
ATOM 967 C C . TYR A 1 120 ? -15.504 2.249 -5.289 1.00 98.12 120 TYR A C 1
ATOM 969 O O . TYR A 1 120 ? -16.231 2.153 -4.300 1.00 98.12 120 TYR A O 1
ATOM 977 N N . GLU A 1 121 ? -14.252 2.707 -5.215 1.00 97.94 121 GLU A N 1
ATOM 978 C CA . GLU A 1 121 ? -13.605 3.173 -3.986 1.00 97.94 121 GLU A CA 1
ATOM 979 C C . GLU A 1 121 ? -14.382 4.335 -3.360 1.00 97.94 121 GLU A C 1
ATOM 981 O O . GLU A 1 121 ? -14.698 4.286 -2.171 1.00 97.94 121 GLU A O 1
ATOM 986 N N . GLN A 1 122 ? -14.742 5.349 -4.152 1.00 97.69 122 GLN A N 1
ATOM 987 C CA . GLN A 1 122 ? -15.502 6.510 -3.681 1.00 97.69 122 GLN A CA 1
ATOM 988 C C . GLN A 1 122 ? -16.850 6.094 -3.086 1.00 97.69 122 GLN A C 1
ATOM 990 O O . GLN A 1 122 ? -17.173 6.462 -1.954 1.00 97.69 122 GLN A O 1
ATOM 995 N N . ASN A 1 123 ? -17.602 5.257 -3.805 1.00 98.00 123 ASN A N 1
ATOM 996 C CA . ASN A 1 123 ? -18.877 4.721 -3.327 1.00 98.00 123 ASN A CA 1
ATOM 997 C C . ASN A 1 123 ? -18.714 3.879 -2.058 1.00 98.00 123 ASN A C 1
ATOM 999 O O . ASN A 1 123 ? -19.599 3.856 -1.205 1.00 98.00 123 ASN A O 1
ATOM 1003 N N . LEU A 1 124 ? -17.608 3.146 -1.930 1.00 97.81 124 LEU A N 1
ATOM 1004 C CA . LEU A 1 124 ? -17.329 2.323 -0.762 1.00 97.81 124 LEU A CA 1
ATOM 1005 C C . LEU A 1 124 ? -16.961 3.179 0.457 1.00 97.81 124 LEU A C 1
ATOM 1007 O O . LEU A 1 124 ? -17.471 2.902 1.539 1.00 97.81 124 LEU A O 1
ATOM 1011 N N . CYS A 1 125 ? -16.156 4.232 0.278 1.00 97.25 125 CYS A N 1
ATOM 1012 C CA . CYS A 1 125 ? -15.778 5.188 1.328 1.00 97.25 125 CYS A CA 1
ATOM 1013 C C . CYS A 1 125 ? -16.986 5.883 1.973 1.00 97.25 125 CYS A C 1
ATOM 1015 O O . CYS A 1 125 ? -16.927 6.246 3.144 1.00 97.25 125 CYS A O 1
ATOM 1017 N N . GLN A 1 126 ? -18.076 6.063 1.221 1.00 96.69 126 GLN A N 1
ATOM 1018 C CA . GLN A 1 126 ? -19.317 6.677 1.706 1.00 96.69 126 GLN A CA 1
ATOM 1019 C C . GLN A 1 126 ? -20.195 5.719 2.529 1.00 96.69 126 GLN A C 1
ATOM 1021 O O . GLN A 1 126 ? -21.152 6.151 3.171 1.00 96.69 126 GLN A O 1
ATOM 1026 N N . LYS A 1 127 ? -19.910 4.411 2.518 1.00 96.38 127 LYS A N 1
ATOM 1027 C CA . LYS A 1 127 ? -20.693 3.427 3.275 1.00 96.38 127 LYS A CA 1
ATOM 1028 C C . LYS A 1 127 ? -20.274 3.393 4.740 1.00 96.38 127 LYS A C 1
ATOM 1030 O O . LYS A 1 127 ? -19.127 3.640 5.097 1.00 96.38 127 LYS A O 1
ATOM 1035 N N . ASN A 1 128 ? -21.206 2.986 5.596 1.00 94.44 128 ASN A N 1
ATOM 1036 C CA . ASN A 1 128 ? -20.930 2.801 7.014 1.00 94.44 128 ASN A CA 1
ATOM 1037 C C . ASN A 1 128 ? -20.136 1.504 7.256 1.00 94.44 128 ASN A C 1
ATOM 1039 O O . ASN A 1 128 ? -20.685 0.399 7.181 1.00 94.44 128 ASN A O 1
ATOM 1043 N N . PHE A 1 129 ? -18.847 1.639 7.564 1.00 97.00 129 PHE A N 1
ATOM 1044 C CA . PHE A 1 129 ? -18.037 0.556 8.116 1.00 97.00 129 PHE A CA 1
ATOM 1045 C C . PHE A 1 129 ? -18.324 0.434 9.617 1.00 97.00 129 PHE A C 1
ATOM 1047 O O . PHE A 1 129 ? -18.200 1.403 10.369 1.00 97.00 129 PHE A O 1
ATOM 1054 N N . LYS A 1 130 ? -18.717 -0.759 10.066 1.00 95.12 130 LYS A N 1
ATOM 1055 C CA . LYS A 1 130 ? -19.077 -1.004 11.469 1.00 95.12 130 LYS A CA 1
ATOM 1056 C C . LYS A 1 130 ? -17.876 -1.489 12.276 1.00 95.12 130 LYS A C 1
ATOM 1058 O O . LYS A 1 130 ? -17.105 -2.318 11.794 1.00 95.12 130 LYS A O 1
ATOM 1063 N N . ALA A 1 131 ? -17.772 -1.023 13.519 1.00 94.44 131 ALA A N 1
ATOM 1064 C CA . ALA A 1 131 ? -16.763 -1.450 14.484 1.00 94.44 131 ALA A CA 1
ATOM 1065 C C . ALA A 1 131 ? -15.335 -1.504 13.889 1.00 94.44 131 ALA A C 1
ATOM 1067 O O . ALA A 1 131 ? -14.904 -0.577 13.202 1.00 94.44 131 ALA A O 1
ATOM 1068 N N . PHE A 1 132 ? -14.612 -2.610 14.092 1.00 95.06 132 PHE A N 1
ATOM 1069 C CA . PHE A 1 132 ? -13.242 -2.793 13.604 1.00 95.06 132 PHE A CA 1
ATOM 1070 C C . PHE A 1 132 ? -13.090 -2.714 12.081 1.00 95.06 132 PHE A C 1
ATOM 1072 O O . PHE A 1 132 ? -11.999 -2.413 11.600 1.00 95.06 132 PHE A O 1
ATOM 1079 N N . PHE A 1 133 ? -14.159 -2.918 11.301 1.00 97.75 133 PHE A N 1
ATOM 1080 C CA . PHE A 1 133 ? -14.078 -2.758 9.849 1.00 97.75 133 PHE A CA 1
ATOM 1081 C C . PHE A 1 133 ? -13.823 -1.308 9.423 1.00 97.75 133 PHE A C 1
ATOM 1083 O O . PHE A 1 133 ? -13.449 -1.075 8.280 1.00 97.75 133 PHE A O 1
ATOM 1090 N N . ARG A 1 134 ? -13.929 -0.318 10.315 1.00 96.88 134 ARG A N 1
ATOM 1091 C CA . ARG A 1 134 ? -13.505 1.059 10.005 1.00 96.88 134 ARG A CA 1
ATOM 1092 C C . ARG A 1 134 ? -12.034 1.157 9.610 1.00 96.88 134 ARG A C 1
ATOM 1094 O O . ARG A 1 134 ? -11.696 1.979 8.766 1.00 96.88 134 ARG A O 1
ATOM 1101 N N . LEU A 1 135 ? -11.187 0.258 10.119 1.00 97.62 135 LEU A N 1
ATOM 1102 C CA . LEU A 1 135 ? -9.771 0.191 9.747 1.00 97.62 135 LEU A CA 1
ATOM 1103 C C . LEU A 1 135 ? -9.554 -0.117 8.259 1.00 97.62 135 LEU A C 1
ATOM 1105 O O . LEU A 1 135 ? -8.525 0.253 7.702 1.00 97.62 135 LEU A O 1
ATOM 1109 N N . ILE A 1 136 ? -10.507 -0.784 7.601 1.00 98.44 136 ILE A N 1
ATOM 1110 C CA . ILE A 1 136 ? -10.397 -1.124 6.178 1.00 98.44 136 ILE A CA 1
ATOM 1111 C C . ILE A 1 136 ? -11.032 -0.073 5.264 1.00 98.44 136 ILE A C 1
ATOM 1113 O O . ILE A 1 136 ? -11.136 -0.314 4.067 1.00 98.44 136 ILE A O 1
ATOM 1117 N N . ASN A 1 137 ? -11.463 1.080 5.779 1.00 98.06 137 ASN A N 1
ATOM 1118 C CA . ASN A 1 137 ? -11.928 2.165 4.921 1.00 98.06 137 ASN A CA 1
ATOM 1119 C C . ASN A 1 137 ? -10.731 2.763 4.143 1.00 98.06 137 ASN A C 1
ATOM 1121 O O . ASN A 1 137 ? -9.807 3.292 4.770 1.00 98.06 137 ASN A O 1
ATOM 1125 N N . PRO A 1 138 ? -10.714 2.709 2.794 1.00 97.50 138 PRO A N 1
ATOM 1126 C CA . PRO A 1 138 ? -9.566 3.162 2.012 1.00 97.50 138 PRO A CA 1
ATOM 1127 C C . PRO A 1 138 ? -9.449 4.694 1.916 1.00 97.50 138 PRO A C 1
ATOM 1129 O O . PRO A 1 138 ? -8.458 5.185 1.388 1.00 97.50 138 PRO A O 1
ATOM 1132 N N . GLN A 1 139 ? -10.378 5.474 2.484 1.00 96.81 139 GLN A N 1
ATOM 1133 C CA . GLN A 1 139 ? -10.415 6.945 2.394 1.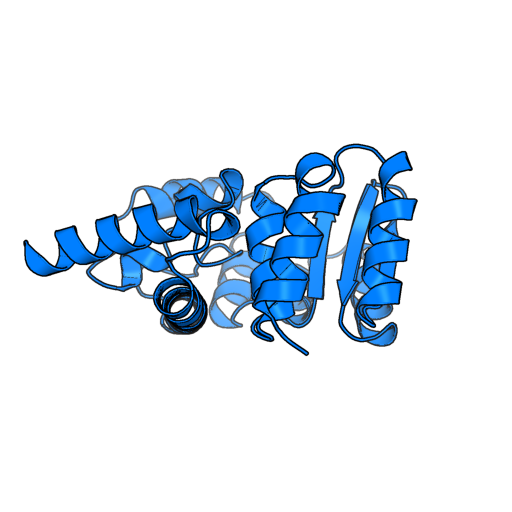00 96.81 139 GLN A CA 1
ATOM 1134 C C . GLN A 1 139 ? -9.082 7.647 2.729 1.00 96.81 139 GLN A C 1
ATOM 1136 O O . GLN A 1 139 ? -8.776 8.713 2.189 1.00 96.81 139 GLN A O 1
ATOM 1141 N N . LYS A 1 140 ? -8.275 7.076 3.632 1.00 96.94 140 LYS A N 1
ATOM 1142 C CA . LYS A 1 140 ? -6.979 7.637 4.052 1.00 96.94 140 LYS A CA 1
ATOM 1143 C C . LYS A 1 140 ? -5.784 7.116 3.235 1.00 96.94 140 LYS A C 1
ATOM 1145 O O . LYS A 1 140 ? -4.647 7.482 3.527 1.00 96.94 140 LYS A O 1
ATOM 1150 N N . TYR A 1 141 ? -6.010 6.320 2.184 1.00 97.38 141 TYR A N 1
ATOM 1151 C CA . TYR A 1 141 ? -4.949 5.724 1.362 1.00 97.38 141 TYR A CA 1
ATOM 1152 C C . TYR A 1 141 ? -4.060 6.792 0.721 1.00 97.38 141 TYR A C 1
ATOM 1154 O O . TYR A 1 141 ? -2.845 6.782 0.903 1.00 97.38 141 TYR A O 1
ATOM 1162 N N . ARG A 1 142 ? -4.662 7.799 0.074 1.00 96.00 142 ARG A N 1
ATOM 1163 C CA . ARG A 1 142 ? -3.920 8.917 -0.543 1.00 96.00 142 ARG A CA 1
ATOM 1164 C C . ARG A 1 142 ? -3.148 9.773 0.469 1.00 96.00 142 ARG A C 1
ATOM 1166 O O . ARG A 1 142 ? -2.192 10.441 0.088 1.00 96.00 142 ARG A O 1
ATOM 1173 N N . LYS A 1 143 ? -3.540 9.744 1.748 1.00 97.06 143 LYS A N 1
ATOM 1174 C CA . LYS A 1 143 ? -2.843 10.430 2.850 1.00 97.06 143 LYS A CA 1
ATOM 1175 C C . LYS A 1 143 ? -1.709 9.593 3.450 1.00 97.06 143 LYS A C 1
ATOM 1177 O O . LYS A 1 143 ? -0.954 10.107 4.265 1.00 97.06 143 LYS A O 1
ATOM 1182 N N . GLY A 1 144 ? -1.579 8.324 3.057 1.00 97.12 144 GLY A N 1
ATOM 1183 C CA . GLY A 1 144 ? -0.552 7.423 3.575 1.00 97.12 144 GLY A CA 1
ATOM 1184 C C . GLY A 1 144 ? -0.822 6.888 4.982 1.00 97.12 144 GLY A C 1
ATOM 1185 O O . GLY A 1 144 ? 0.088 6.320 5.571 1.00 97.12 144 GLY A O 1
ATOM 1186 N N . THR A 1 145 ? -2.038 7.056 5.518 1.00 97.50 145 THR A N 1
ATOM 1187 C CA . THR A 1 145 ? -2.411 6.654 6.891 1.00 97.50 145 THR A CA 1
ATOM 1188 C C . THR A 1 145 ? -3.529 5.607 6.949 1.00 97.50 145 THR A C 1
ATOM 1190 O O . THR A 1 145 ? -4.018 5.280 8.027 1.00 97.50 145 THR A O 1
ATOM 1193 N N . ALA A 1 146 ? -3.945 5.036 5.812 1.00 97.94 146 ALA A N 1
ATOM 1194 C CA . ALA A 1 146 ? -4.849 3.881 5.824 1.00 97.94 146 ALA A CA 1
ATOM 1195 C C . ALA A 1 146 ? -4.136 2.603 6.301 1.00 97.94 146 ALA A C 1
ATOM 1197 O O . ALA A 1 146 ? -2.910 2.495 6.250 1.00 97.94 146 ALA A O 1
ATOM 1198 N N . PHE A 1 147 ? -4.916 1.611 6.741 1.00 98.56 147 PHE A N 1
ATOM 1199 C CA . PHE A 1 147 ? -4.385 0.331 7.227 1.00 98.56 147 PHE A CA 1
ATOM 1200 C C . PHE A 1 147 ? -4.310 -0.767 6.152 1.00 98.56 147 PHE A C 1
ATOM 1202 O O . PHE A 1 147 ? -3.820 -1.865 6.413 1.00 98.56 147 PHE A O 1
ATOM 1209 N N . ILE A 1 148 ? -4.779 -0.475 4.938 1.00 98.56 148 ILE A N 1
ATOM 1210 C CA . ILE A 1 148 ? -4.709 -1.353 3.765 1.00 98.56 148 ILE A CA 1
ATOM 1211 C C . ILE A 1 148 ? -4.294 -0.547 2.529 1.00 98.56 148 ILE A C 1
ATOM 1213 O O . ILE A 1 148 ? -4.483 0.666 2.480 1.00 98.56 148 ILE A O 1
ATOM 1217 N N . SER A 1 149 ? -3.739 -1.231 1.527 1.00 97.81 149 SER A N 1
ATOM 1218 C CA . SER A 1 149 ? -3.249 -0.642 0.262 1.00 97.81 149 SER A CA 1
ATOM 1219 C C . SER A 1 149 ? -4.025 -1.135 -0.967 1.00 97.81 149 SER A C 1
ATOM 1221 O O . SER A 1 149 ? -3.505 -1.167 -2.082 1.00 97.81 149 SER A O 1
ATOM 1223 N N . HIS A 1 150 ? -5.264 -1.578 -0.755 1.00 98.00 150 HIS A N 1
ATOM 1224 C CA . HIS A 1 150 ? -6.191 -2.025 -1.793 1.00 98.00 150 HIS A CA 1
ATOM 1225 C C . HIS A 1 150 ? -7.614 -1.619 -1.440 1.00 98.00 150 HIS A C 1
ATOM 1227 O O . HIS A 1 150 ? -7.939 -1.407 -0.272 1.00 98.00 150 HIS A O 1
ATOM 1233 N N . VAL A 1 151 ? -8.490 -1.589 -2.442 1.00 98.25 151 VAL A N 1
ATOM 1234 C CA . VAL A 1 151 ? -9.919 -1.365 -2.222 1.00 98.25 151 VAL A CA 1
ATOM 1235 C C . VAL A 1 151 ? -10.574 -2.683 -1.768 1.00 98.25 151 VAL A C 1
ATOM 1237 O O . VAL A 1 151 ? -10.473 -3.694 -2.473 1.00 98.25 151 VAL A O 1
ATOM 1240 N N . PRO A 1 152 ? -11.233 -2.739 -0.595 1.00 98.56 152 PRO A N 1
ATOM 1241 C CA . PRO A 1 152 ? -11.845 -3.972 -0.116 1.00 98.56 152 PRO A CA 1
ATOM 1242 C C . PRO A 1 152 ? -13.082 -4.372 -0.933 1.00 98.56 152 PRO A C 1
ATOM 1244 O O . PRO A 1 152 ? -13.802 -3.541 -1.488 1.00 98.56 152 PRO A O 1
ATOM 1247 N N . CYS A 1 153 ? -13.381 -5.674 -0.983 1.00 98.44 153 CYS A N 1
ATOM 1248 C CA . CYS A 1 153 ? -14.535 -6.177 -1.737 1.00 98.44 153 CYS A CA 1
ATOM 1249 C C . CYS A 1 153 ? -15.903 -5.845 -1.111 1.00 98.44 153 CYS A C 1
ATOM 1251 O O . CYS A 1 153 ? -16.927 -5.935 -1.792 1.00 98.44 153 CYS A O 1
ATOM 1253 N N . SER A 1 154 ? -15.922 -5.479 0.173 1.00 98.44 154 SER A N 1
ATOM 1254 C CA . SER A 1 154 ? -17.098 -5.035 0.922 1.00 98.44 154 SER A CA 1
ATOM 1255 C C . SER A 1 154 ? -16.677 -4.245 2.169 1.00 98.44 154 SER A C 1
ATOM 1257 O O . SER A 1 154 ? -15.505 -4.247 2.551 1.00 98.44 154 SER A O 1
ATOM 1259 N N . THR A 1 155 ? -17.646 -3.634 2.857 1.00 98.44 155 THR A N 1
ATOM 1260 C CA . THR A 1 155 ? -17.443 -2.995 4.172 1.00 98.44 155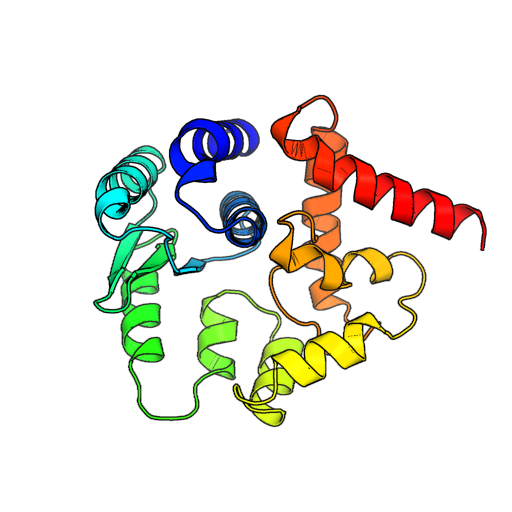 THR A CA 1
ATOM 1261 C C . THR A 1 155 ? -17.215 -3.988 5.316 1.00 98.44 155 THR A C 1
ATOM 1263 O O . THR A 1 155 ? -16.992 -3.576 6.448 1.00 98.44 155 THR A O 1
ATOM 1266 N N . THR A 1 156 ? -17.274 -5.291 5.035 1.00 98.31 156 THR A N 1
ATOM 1267 C CA . THR A 1 156 ? -17.121 -6.392 5.997 1.00 98.31 156 THR A CA 1
ATOM 1268 C C . THR A 1 156 ? -16.081 -7.417 5.529 1.00 98.31 156 THR A C 1
ATOM 1270 O O . THR A 1 156 ? -16.140 -8.596 5.877 1.00 98.31 156 THR A O 1
ATOM 1273 N N . CYS A 1 157 ? -15.116 -6.996 4.703 1.00 98.75 157 CYS A N 1
ATOM 1274 C CA . CYS A 1 157 ? -14.085 -7.888 4.180 1.00 98.75 157 CYS A CA 1
ATOM 1275 C C . CYS A 1 157 ? -13.122 -8.343 5.291 1.00 98.75 157 CYS A C 1
ATOM 1277 O O . CYS A 1 157 ? -12.185 -7.627 5.650 1.00 98.75 157 CYS A O 1
ATOM 1279 N N . PHE A 1 158 ? -13.314 -9.562 5.799 1.00 98.62 158 PHE A N 1
ATOM 1280 C CA . PHE A 1 158 ? -12.474 -10.144 6.852 1.00 98.62 158 PHE A CA 1
ATOM 1281 C C . PHE A 1 158 ? -10.999 -10.272 6.462 1.00 98.62 158 PHE A C 1
ATOM 1283 O O . PHE A 1 158 ? -10.129 -10.018 7.288 1.00 98.62 158 PHE A O 1
ATOM 1290 N N . ALA A 1 159 ? -10.696 -10.611 5.207 1.00 98.69 159 ALA A N 1
ATOM 1291 C CA . ALA A 1 159 ? -9.309 -10.735 4.759 1.00 98.69 159 ALA A CA 1
ATOM 1292 C C . ALA A 1 159 ? -8.577 -9.381 4.769 1.00 98.69 159 ALA A C 1
ATOM 1294 O O . ALA A 1 159 ? -7.429 -9.297 5.199 1.00 98.69 1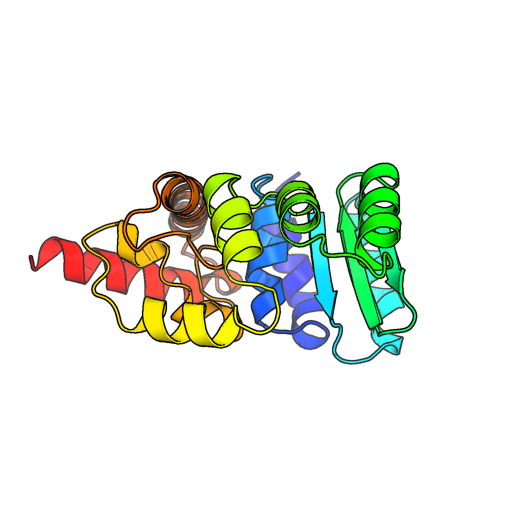59 ALA A O 1
ATOM 1295 N N . SER A 1 160 ? -9.258 -8.303 4.361 1.00 98.69 160 SER A N 1
ATOM 1296 C CA . SER A 1 160 ? -8.728 -6.944 4.516 1.00 98.69 160 SER A CA 1
ATOM 1297 C C . SER A 1 160 ? -8.591 -6.565 5.990 1.00 98.69 160 SER A C 1
ATOM 1299 O O . SER A 1 160 ? -7.597 -5.950 6.365 1.00 98.69 160 SER A O 1
ATOM 1301 N N . LEU A 1 161 ? -9.571 -6.938 6.825 1.00 98.62 161 LEU A N 1
ATOM 1302 C CA . LEU A 1 161 ? -9.552 -6.622 8.253 1.00 98.62 161 LEU A CA 1
ATOM 1303 C C . LEU A 1 161 ? -8.365 -7.284 8.948 1.00 98.62 161 LEU A C 1
ATOM 1305 O O . LEU A 1 161 ? -7.697 -6.636 9.745 1.00 98.62 161 LEU A O 1
ATOM 1309 N N . PHE A 1 162 ? -8.058 -8.531 8.595 1.00 98.62 162 PHE A N 1
ATOM 1310 C CA . PHE A 1 162 ? -6.890 -9.234 9.107 1.00 98.62 162 PHE A CA 1
ATOM 1311 C C . PHE A 1 162 ? -5.597 -8.451 8.833 1.00 98.62 162 PHE A C 1
ATOM 1313 O O . PHE A 1 162 ? -4.851 -8.170 9.767 1.00 98.62 162 PHE A O 1
ATOM 1320 N N . ILE A 1 163 ? -5.361 -8.023 7.584 1.00 98.75 163 ILE A N 1
ATOM 1321 C CA . ILE A 1 163 ? -4.189 -7.202 7.221 1.00 98.75 163 ILE A CA 1
ATOM 1322 C C . ILE A 1 163 ? -4.156 -5.914 8.054 1.00 98.75 163 ILE A C 1
ATOM 1324 O O . ILE A 1 163 ? -3.125 -5.581 8.645 1.00 98.75 163 ILE A O 1
ATOM 1328 N N . ALA A 1 164 ? -5.295 -5.223 8.142 1.00 98.56 164 ALA A N 1
ATOM 1329 C CA . ALA A 1 164 ? -5.407 -3.968 8.872 1.00 98.56 164 ALA A CA 1
ATOM 1330 C C . ALA A 1 164 ? -5.103 -4.126 10.369 1.00 98.56 164 ALA A C 1
ATOM 1332 O O . ALA A 1 164 ? -4.377 -3.318 10.944 1.00 98.56 164 ALA A O 1
ATOM 1333 N N . GLN A 1 165 ? -5.602 -5.192 10.997 1.00 98.38 165 GLN A N 1
ATOM 1334 C CA . GLN A 1 165 ? -5.344 -5.502 12.402 1.00 98.38 165 GLN A CA 1
ATOM 1335 C C . GLN A 1 165 ? -3.869 -5.818 12.657 1.00 98.38 165 GLN A C 1
ATOM 1337 O O . GLN A 1 165 ? -3.323 -5.361 13.658 1.00 98.38 165 GLN A O 1
ATOM 1342 N N . GLN A 1 166 ? -3.195 -6.539 11.752 1.00 98.69 166 GLN A N 1
ATOM 1343 C CA . GLN A 1 166 ? -1.758 -6.804 11.889 1.00 98.69 166 GLN A CA 1
ATOM 1344 C C . GLN A 1 166 ? -0.935 -5.506 11.874 1.00 98.69 166 GLN A C 1
ATOM 1346 O O . GLN A 1 166 ? -0.028 -5.338 12.694 1.00 98.69 166 GLN A O 1
ATOM 1351 N N . LEU A 1 167 ? -1.275 -4.559 10.993 1.00 98.62 167 LEU A N 1
ATOM 1352 C CA . LEU A 1 167 ? -0.660 -3.230 11.005 1.00 98.62 167 LEU A CA 1
ATOM 1353 C C . LEU A 1 167 ? -1.047 -2.437 12.267 1.00 98.62 167 LEU A C 1
ATOM 1355 O O . LEU A 1 167 ? -0.177 -1.836 12.891 1.00 98.62 167 LEU A O 1
ATOM 1359 N N . GLY A 1 168 ? -2.305 -2.499 12.708 1.00 98.31 168 GLY A N 1
ATOM 1360 C CA . GLY A 1 168 ? -2.773 -1.882 13.956 1.00 98.31 168 GLY A CA 1
ATOM 1361 C C . GLY A 1 168 ? -1.988 -2.334 15.189 1.00 98.31 168 GLY A C 1
ATOM 1362 O O . GLY A 1 168 ? -1.533 -1.502 15.971 1.00 98.31 168 GLY A O 1
ATOM 1363 N N . LEU A 1 169 ? -1.739 -3.638 15.328 1.00 98.38 169 LEU A N 1
ATOM 1364 C CA . LEU A 1 169 ? -0.912 -4.188 16.408 1.00 98.38 169 LEU A CA 1
ATOM 1365 C C . LEU A 1 169 ? 0.529 -3.665 16.353 1.00 98.38 169 LEU A C 1
ATOM 1367 O O . LEU A 1 169 ? 1.114 -3.340 17.390 1.00 98.38 169 LEU A O 1
ATOM 1371 N N . PHE A 1 170 ? 1.105 -3.556 15.151 1.00 98.62 170 PHE A N 1
ATOM 1372 C CA . PHE A 1 170 ? 2.428 -2.960 14.979 1.00 98.62 170 PHE A CA 1
ATOM 1373 C C . PHE A 1 170 ? 2.444 -1.484 15.395 1.00 98.62 170 PHE A C 1
ATOM 1375 O O . PHE A 1 170 ? 3.375 -1.069 16.087 1.00 98.62 170 PHE A O 1
ATOM 1382 N N . VAL A 1 171 ? 1.423 -0.710 15.020 1.00 98.44 171 VAL A N 1
ATOM 1383 C CA . VAL A 1 171 ? 1.292 0.707 15.387 1.00 98.44 171 VAL A CA 1
ATOM 1384 C C . VAL A 1 171 ? 1.179 0.867 16.902 1.00 98.44 171 VAL A C 1
ATOM 1386 O O . VAL A 1 171 ? 1.984 1.593 17.476 1.00 98.44 171 VAL A O 1
ATOM 1389 N N . LEU A 1 172 ? 0.291 0.123 17.571 1.00 97.75 172 LEU A N 1
ATOM 1390 C CA . LEU A 1 172 ? 0.128 0.174 19.035 1.00 97.75 172 LEU A CA 1
ATOM 1391 C C . LEU A 1 172 ? 1.430 -0.126 19.775 1.00 97.75 172 LEU A C 1
ATOM 1393 O O . LEU A 1 172 ? 1.833 0.611 20.675 1.00 97.75 172 LEU A O 1
ATOM 1397 N N . LYS A 1 173 ? 2.136 -1.182 19.356 1.00 98.25 173 LYS A N 1
ATOM 1398 C CA . LYS A 1 173 ? 3.418 -1.569 19.957 1.00 98.25 173 LYS A CA 1
ATOM 1399 C C . LYS A 1 173 ? 4.481 -0.468 19.839 1.00 98.25 173 LYS A C 1
ATOM 1401 O O . LYS A 1 173 ? 5.391 -0.413 20.662 1.00 98.25 173 LYS A O 1
ATOM 1406 N N . ASN A 1 174 ? 4.381 0.391 18.826 1.00 98.25 174 ASN A N 1
ATOM 1407 C CA . ASN A 1 174 ? 5.392 1.385 18.465 1.00 98.25 174 ASN A CA 1
ATOM 1408 C C . ASN A 1 174 ? 4.865 2.833 18.518 1.00 98.25 174 ASN A C 1
ATOM 1410 O O . ASN A 1 174 ? 5.508 3.731 17.977 1.00 98.25 174 ASN A O 1
ATOM 1414 N N . GLN A 1 175 ? 3.737 3.084 19.190 1.00 97.56 175 GLN A N 1
ATOM 1415 C CA . GLN A 1 175 ? 2.999 4.358 19.141 1.00 97.56 175 GLN A CA 1
ATOM 1416 C C . GLN A 1 175 ? 3.793 5.590 19.609 1.00 97.56 175 GLN A C 1
ATOM 1418 O O . GLN A 1 175 ? 3.476 6.715 19.247 1.00 97.56 175 GLN A O 1
ATOM 1423 N N . LYS A 1 176 ? 4.876 5.388 20.372 1.00 97.88 176 LYS A N 1
ATOM 1424 C CA . LYS A 1 176 ? 5.777 6.460 20.829 1.00 97.88 176 LYS A CA 1
ATOM 1425 C C . LYS A 1 176 ? 6.686 7.018 19.722 1.00 97.88 176 LYS A C 1
ATOM 1427 O O . LYS A 1 176 ? 7.501 7.896 19.988 1.00 97.88 176 LYS A O 1
ATOM 1432 N N . HIS A 1 177 ? 6.625 6.481 18.503 1.00 98.06 177 HIS A N 1
ATOM 1433 C CA . HIS A 1 177 ? 7.485 6.899 17.399 1.00 98.06 177 HIS A CA 1
ATOM 1434 C C . HIS A 1 177 ? 6.749 7.808 16.414 1.00 98.06 177 HIS A C 1
ATOM 1436 O O . HIS A 1 177 ? 5.769 7.398 15.798 1.00 98.06 177 HIS A O 1
ATOM 1442 N N . SER A 1 178 ? 7.299 9.006 16.197 1.00 97.44 178 SER A N 1
ATOM 1443 C CA . SER A 1 178 ? 6.713 10.066 15.362 1.00 97.44 178 SER A CA 1
ATOM 1444 C C . SER A 1 178 ? 6.381 9.651 13.933 1.00 97.44 178 SER A C 1
ATOM 1446 O O . SER A 1 178 ? 5.371 10.083 13.388 1.00 97.44 178 SER A O 1
ATOM 1448 N N . VAL A 1 179 ? 7.168 8.748 13.343 1.00 97.50 179 VAL A N 1
ATOM 1449 C CA . VAL A 1 179 ? 6.909 8.214 11.993 1.00 97.50 179 VAL A CA 1
ATOM 1450 C C . VAL A 1 179 ? 5.585 7.441 11.879 1.00 97.50 179 VAL A C 1
ATOM 1452 O O . VAL A 1 179 ? 5.180 7.110 10.768 1.00 97.50 179 VAL A O 1
ATOM 1455 N N . LEU A 1 180 ? 4.928 7.128 13.004 1.00 98.25 180 LEU A N 1
ATOM 1456 C CA . LEU A 1 180 ? 3.645 6.426 13.059 1.00 98.25 180 LEU A CA 1
ATOM 1457 C C . LEU A 1 180 ? 2.477 7.295 13.548 1.00 98.25 180 LEU A C 1
ATOM 1459 O O . LEU A 1 180 ? 1.362 6.784 13.599 1.00 98.25 180 LEU A O 1
ATOM 1463 N N . TYR A 1 181 ? 2.688 8.575 13.884 1.00 97.25 181 TYR A N 1
ATOM 1464 C CA . TYR A 1 181 ? 1.649 9.419 14.500 1.00 97.25 181 TYR A CA 1
ATOM 1465 C C . TYR A 1 181 ? 0.353 9.471 13.693 1.00 97.25 181 TYR A C 1
ATOM 1467 O O . TYR A 1 181 ? -0.715 9.283 14.265 1.00 97.25 181 TYR A O 1
ATOM 1475 N N . GLY A 1 182 ? 0.443 9.589 12.364 1.00 96.31 182 GLY A N 1
ATOM 1476 C CA . GLY A 1 182 ? -0.743 9.576 11.508 1.00 96.31 182 GLY A CA 1
ATOM 1477 C C . GLY A 1 182 ? -1.598 8.314 11.672 1.00 96.31 182 GLY A C 1
ATOM 1478 O O . GLY A 1 182 ? -2.815 8.413 11.726 1.00 96.31 182 GLY A O 1
ATOM 1479 N N . TRP A 1 183 ? -0.995 7.128 11.820 1.00 98.00 183 TRP A N 1
ATOM 1480 C CA . TRP A 1 183 ? -1.761 5.902 12.089 1.00 98.00 183 TRP A CA 1
ATOM 1481 C C . TRP A 1 183 ? -2.257 5.802 13.530 1.00 98.00 183 TRP A C 1
ATOM 1483 O O . TRP A 1 183 ? -3.301 5.195 13.753 1.00 98.00 183 TRP A O 1
ATOM 1493 N N . VAL A 1 184 ? -1.522 6.350 14.502 1.00 98.12 184 VAL A N 1
ATOM 1494 C CA . VAL A 1 184 ? -1.963 6.380 15.905 1.00 98.12 184 VAL A CA 1
ATOM 1495 C C . VAL A 1 184 ? -3.260 7.182 16.022 1.00 98.12 184 VAL A C 1
ATOM 1497 O O . VAL A 1 184 ? -4.227 6.675 16.583 1.00 98.12 184 VAL A O 1
ATOM 1500 N N . GLU A 1 185 ? -3.322 8.364 15.406 1.00 96.88 185 GLU A N 1
ATOM 1501 C CA . GLU A 1 185 ? -4.525 9.209 15.383 1.00 96.88 185 GLU A CA 1
ATOM 1502 C C . GLU A 1 185 ? -5.732 8.496 14.757 1.00 96.88 185 GLU A C 1
ATOM 1504 O O . GLU A 1 185 ? -6.834 8.512 15.320 1.00 96.88 185 GLU A O 1
ATOM 1509 N N . GLU A 1 186 ? -5.541 7.814 13.619 1.00 95.44 186 GLU A N 1
ATOM 1510 C CA . GLU A 1 186 ? -6.647 7.071 13.003 1.00 95.44 186 GLU A CA 1
ATOM 1511 C C . GLU A 1 186 ? -7.098 5.896 13.871 1.00 95.44 186 GLU A C 1
ATOM 1513 O O . GLU A 1 186 ? -8.293 5.613 13.969 1.00 95.44 186 GLU A O 1
ATOM 1518 N N . LEU A 1 187 ? -6.158 5.207 14.517 1.00 96.25 187 LEU A N 1
ATOM 1519 C CA . LEU A 1 187 ? -6.476 4.073 15.368 1.00 96.25 187 LEU A CA 1
ATOM 1520 C C . LEU A 1 187 ? -7.265 4.504 16.610 1.00 96.25 187 LEU A C 1
ATOM 1522 O O . LEU A 1 187 ? -8.262 3.870 16.954 1.00 96.25 187 LEU A O 1
ATOM 1526 N N . GLU A 1 188 ? -6.862 5.601 17.252 1.00 95.81 188 GLU A N 1
ATOM 1527 C CA . GLU A 1 188 ? -7.602 6.204 18.362 1.00 95.81 188 GLU A CA 1
ATOM 1528 C C . GLU A 1 188 ? -9.006 6.642 17.948 1.00 95.81 188 GLU A C 1
ATOM 1530 O O . GLU A 1 188 ? -9.957 6.440 18.705 1.00 95.81 188 GLU A O 1
ATOM 1535 N N . THR A 1 189 ? -9.148 7.212 16.748 1.00 94.00 189 THR A N 1
ATOM 1536 C CA . THR A 1 189 ? -10.450 7.601 16.194 1.00 94.00 189 THR A CA 1
ATOM 1537 C C . THR A 1 189 ? -11.367 6.386 16.090 1.00 94.00 189 THR A C 1
ATOM 1539 O O . THR A 1 189 ? -12.471 6.406 16.631 1.00 94.00 189 THR A O 1
ATOM 1542 N N . VAL A 1 190 ? -10.885 5.284 15.506 1.00 93.62 190 VAL A N 1
ATOM 1543 C CA . VAL A 1 190 ? -11.667 4.042 15.404 1.00 93.62 190 VAL A CA 1
ATOM 1544 C C . VAL A 1 190 ? -12.039 3.485 16.782 1.00 93.62 190 VAL A C 1
ATOM 1546 O O . VAL A 1 190 ? -13.183 3.079 16.983 1.00 93.62 190 VAL A O 1
ATOM 1549 N N . TYR A 1 191 ? -11.114 3.475 17.747 1.00 92.75 191 TYR A N 1
ATOM 1550 C CA . TYR A 1 191 ? -11.402 2.967 19.093 1.00 92.75 191 TYR A CA 1
ATOM 1551 C C . TYR A 1 191 ? -12.437 3.807 19.842 1.00 92.75 191 TYR A C 1
ATOM 1553 O O . TYR A 1 191 ? -13.356 3.238 20.432 1.00 92.75 191 TYR A O 1
ATOM 1561 N N . LYS A 1 192 ? -12.324 5.141 19.801 1.00 91.88 192 LYS A N 1
ATOM 1562 C CA . LYS A 1 192 ? -13.295 6.049 20.434 1.00 91.88 192 LYS A CA 1
ATOM 1563 C C . LYS A 1 192 ? -14.704 5.783 19.922 1.00 91.88 192 LYS A C 1
ATOM 1565 O O . LYS A 1 192 ? -15.642 5.707 20.703 1.00 91.88 192 LYS A O 1
ATOM 1570 N N . GLU A 1 193 ? -14.853 5.584 18.620 1.00 87.94 193 GLU A N 1
ATOM 1571 C CA . GLU A 1 193 ? -16.167 5.356 18.034 1.00 87.94 193 GLU A CA 1
ATOM 1572 C C . GLU A 1 193 ? -16.747 3.966 18.324 1.00 87.94 193 GLU A C 1
ATOM 1574 O O . GLU A 1 193 ? -17.967 3.822 18.336 1.00 87.94 193 GLU A O 1
ATOM 1579 N N . ILE A 1 194 ? -15.903 2.949 18.535 1.00 87.81 194 ILE A N 1
ATOM 1580 C CA . ILE A 1 194 ? -16.342 1.610 18.964 1.00 87.81 194 ILE A CA 1
ATOM 1581 C C . ILE A 1 194 ? -16.878 1.656 20.395 1.00 87.81 194 ILE A C 1
ATOM 1583 O O . ILE A 1 194 ? -17.878 1.014 20.682 1.00 87.81 194 ILE A O 1
ATOM 1587 N N . LEU A 1 195 ? -16.220 2.406 21.281 1.00 84.25 195 LEU A N 1
ATOM 1588 C CA . LEU A 1 195 ? -16.612 2.512 22.690 1.00 84.25 195 LEU A CA 1
ATOM 1589 C C . LEU A 1 195 ? -17.888 3.344 22.907 1.00 84.25 195 LEU A C 1
ATOM 1591 O O . LEU A 1 195 ? -18.503 3.238 23.963 1.00 84.25 195 LEU A O 1
ATOM 1595 N N . CYS A 1 196 ? -18.273 4.168 21.929 1.00 80.44 196 CYS A N 1
ATOM 1596 C CA . CYS A 1 196 ? -19.460 5.025 21.983 1.00 80.44 196 CYS A CA 1
ATOM 1597 C C . CYS A 1 196 ? -20.698 4.439 21.267 1.00 80.44 196 CYS A C 1
ATOM 1599 O O . CYS A 1 196 ? -21.699 5.147 21.151 1.00 80.44 196 CYS A O 1
ATOM 1601 N N . GLN A 1 197 ? -20.626 3.209 20.741 1.00 71.50 197 GLN A N 1
ATOM 1602 C CA . GLN A 1 197 ? -21.738 2.486 20.094 1.00 71.50 197 GLN A CA 1
ATOM 1603 C C . GLN A 1 197 ? -22.340 1.447 21.031 1.00 71.50 197 GLN A C 1
ATOM 1605 O O . GLN A 1 197 ? -23.577 1.282 20.965 1.00 71.50 197 GLN A O 1
#

Foldseek 3Di:
DDLVVLLVVCCVQPVVFFQLLVSLLSSCQSLVLWQKDKGATPDLVCVVSVCVSCVVVQWDWDADPRRIMMIGNDPVLSVVLVVQVPDPDQRQQVNCVSRNHDNLLSVLDSVQDPVCQVVVLVVQLPDDQDQLLLLLNCPCSSVNQHLDSGNASHSPRVSSSVSSVSVVVVCVVVVVDPSSVSNVVSSVVSVVVNVVD

Sequence (197 aa):
MNKLTIYKNYISQLGLHMPLSANIDIILMILGLKPAIRSKIKQPDNFKFIKDWCDEWSFSSYMDKDSYIYVARNASLVKQLIELDHLAQKREDKLGMLLGYPSCCCKKIAKIGEEHIDNYEQNLCQKNFKAFFRLINPQKYRKGTAFISHVPCSTTCFASLFIAQQLGLFVLKNQKHSVLYGWVEELETVYKEILCQ